Protein AF-A0A4Q2S0Q3-F1 (afdb_monomer_lite)

Sequence (236 aa):
MPSINERARVAADRSTTAQTLHELASDTSPQVRQAVATNPSTSVEVLDVLVRDETWAVRFAVAENPGPHALAIALAASDADVRGRAAQRDDLDAVGAQRVLRDPMHTVRERLAEVTQDASVVAALARDPHPAVRSTILLNPTLSEADTEMLASDPIAQVRATAAGCRRLRPETLSRMADDRSSVVRWSVLVDNPERLDLARKIAEDPDEMNASQAKAQLARPRDFTAFLGEIDLID

pLDDT: mean 96.96, std 2.94, range [71.12, 98.81]

Organism: NCBI:txid273676

InterPro domains:
  IPR011989 Armadillo-like helical [G3DSA:1.25.10.10] (2-149)
  IPR016024 Armadillo-type fold [SSF48371] (6-114)
  IPR016024 Armadillo-type fold [SSF48371] (99-207)
  IPR057893 Leucine rich repeat variant domain [PF25591] (7-58)

Radius of gyration: 24.62 Å; chains: 1; bounding box: 51×32×70 Å

Structure (mmCIF, N/CA/C/O backbone):
data_AF-A0A4Q2S0Q3-F1
#
_entry.id   AF-A0A4Q2S0Q3-F1
#
loop_
_atom_site.group_PDB
_atom_site.id
_atom_site.type_symbol
_atom_site.label_atom_id
_atom_site.label_alt_id
_atom_site.label_comp_id
_atom_site.label_asym_id
_atom_site.label_entity_id
_atom_site.label_seq_id
_atom_site.pdbx_PDB_ins_code
_atom_site.Cartn_x
_atom_site.Cartn_y
_atom_site.Cartn_z
_atom_site.occupancy
_atom_site.B_iso_or_equiv
_atom_site.auth_seq_id
_atom_site.auth_comp_id
_atom_site.auth_asym_id
_atom_site.auth_atom_id
_atom_site.pdbx_PDB_model_num
ATOM 1 N N . MET A 1 1 ? -16.680 16.568 38.786 1.00 71.12 1 MET A N 1
ATOM 2 C CA . MET A 1 1 ? -16.531 15.470 37.805 1.00 71.12 1 MET A CA 1
ATOM 3 C C . MET A 1 1 ? -15.062 15.393 37.425 1.00 71.12 1 MET A C 1
ATOM 5 O O . MET A 1 1 ? -14.468 16.463 37.321 1.00 71.12 1 MET A O 1
ATOM 9 N N . PRO A 1 2 ? -14.474 14.195 37.275 1.00 87.94 2 PRO A N 1
ATOM 10 C CA . PRO A 1 2 ? -13.090 14.061 36.819 1.00 87.94 2 PRO A CA 1
ATOM 11 C C . PRO A 1 2 ? -12.911 14.725 35.449 1.00 87.94 2 PRO A C 1
ATOM 13 O O . PRO A 1 2 ? -13.842 14.743 34.641 1.00 87.94 2 PRO A O 1
ATOM 16 N N . SER A 1 3 ? -11.737 15.292 35.199 1.00 96.62 3 SER A N 1
ATOM 17 C CA . SER A 1 3 ? -11.356 15.938 33.941 1.00 96.62 3 SER A CA 1
ATOM 18 C C . SER A 1 3 ? -11.293 14.943 32.777 1.00 96.62 3 SER A C 1
ATOM 20 O O . SER A 1 3 ? -11.212 13.731 32.978 1.00 96.62 3 SER A O 1
ATOM 22 N N . ILE A 1 4 ? -11.295 15.454 31.540 1.00 97.12 4 ILE A N 1
ATOM 23 C CA . ILE A 1 4 ? -11.129 14.625 30.332 1.00 97.12 4 ILE A CA 1
ATOM 24 C C . ILE A 1 4 ? -9.834 13.803 30.417 1.00 97.12 4 ILE A C 1
ATOM 26 O O . ILE A 1 4 ? -9.857 12.603 30.166 1.00 97.12 4 ILE A O 1
ATOM 30 N N . ASN A 1 5 ? -8.733 14.425 30.851 1.00 97.00 5 ASN A N 1
ATOM 31 C CA . ASN A 1 5 ? -7.435 13.762 30.984 1.00 97.00 5 ASN A CA 1
ATOM 32 C C . ASN A 1 5 ? -7.459 12.640 32.029 1.00 97.00 5 ASN A C 1
ATOM 34 O O . ASN A 1 5 ? -6.886 11.579 31.800 1.00 97.00 5 ASN A O 1
ATOM 38 N N . GLU A 1 6 ? -8.131 12.844 33.164 1.00 97.38 6 GLU A N 1
ATOM 39 C CA . GLU A 1 6 ? -8.253 11.806 34.193 1.00 97.38 6 GLU A CA 1
ATOM 40 C C . GLU A 1 6 ? -9.066 10.614 33.691 1.00 97.38 6 GLU A C 1
ATOM 42 O O . GLU A 1 6 ? -8.640 9.475 33.874 1.00 97.38 6 GLU A O 1
ATOM 47 N N . ARG A 1 7 ? -10.194 10.861 33.012 1.00 97.88 7 ARG A N 1
ATOM 48 C CA . ARG A 1 7 ? -11.028 9.792 32.442 1.00 97.88 7 ARG A CA 1
ATOM 49 C C . ARG A 1 7 ? -10.317 9.052 31.311 1.00 97.88 7 ARG A C 1
ATOM 51 O O . ARG A 1 7 ? -10.347 7.828 31.290 1.00 97.88 7 ARG A O 1
ATOM 58 N N . ALA A 1 8 ? -9.615 9.766 30.430 1.00 97.69 8 ALA A N 1
ATOM 59 C CA . ALA A 1 8 ? -8.813 9.159 29.369 1.00 97.69 8 ALA A CA 1
ATOM 60 C C . ALA A 1 8 ? -7.667 8.312 29.941 1.00 97.69 8 ALA A C 1
ATOM 62 O O . ALA A 1 8 ? -7.403 7.223 29.444 1.00 97.69 8 ALA A O 1
ATOM 63 N N . ARG A 1 9 ? -7.026 8.762 31.030 1.00 97.88 9 ARG A N 1
ATOM 64 C CA . ARG A 1 9 ? -5.998 7.978 31.726 1.00 97.88 9 ARG A CA 1
ATOM 65 C C . ARG A 1 9 ? -6.568 6.695 32.328 1.00 97.88 9 ARG A C 1
ATOM 67 O O . ARG A 1 9 ? -5.927 5.660 32.215 1.00 97.88 9 ARG A O 1
ATOM 74 N N . VAL A 1 10 ? -7.754 6.755 32.941 1.00 98.00 10 VAL A N 1
ATOM 75 C CA . VAL A 1 10 ? -8.453 5.552 33.425 1.00 98.00 10 VAL A CA 1
ATOM 76 C C . VAL A 1 10 ? -8.772 4.625 32.252 1.00 98.00 10 VAL A C 1
ATOM 78 O O . VAL A 1 10 ? -8.442 3.449 32.307 1.00 98.00 10 VAL A O 1
ATOM 81 N N . ALA A 1 11 ? -9.332 5.137 31.156 1.00 98.00 11 ALA A N 1
ATOM 82 C CA . ALA A 1 11 ? -9.620 4.329 29.971 1.00 98.00 11 ALA A CA 1
ATOM 83 C C . ALA A 1 11 ? -8.365 3.684 29.353 1.00 98.00 11 ALA A C 1
ATOM 85 O O . ALA A 1 11 ? -8.444 2.556 28.885 1.00 98.00 11 ALA A O 1
ATOM 86 N N . ALA A 1 12 ? -7.212 4.357 29.376 1.00 97.38 12 ALA A N 1
ATOM 87 C CA . ALA A 1 12 ? -5.957 3.844 28.821 1.00 97.38 12 ALA A CA 1
ATOM 88 C C . ALA A 1 12 ? -5.228 2.834 29.733 1.00 97.38 12 ALA A C 1
ATOM 90 O O . ALA A 1 12 ? -4.298 2.159 29.286 1.00 97.38 12 ALA A O 1
ATOM 91 N N . ASP A 1 13 ? -5.606 2.733 31.010 1.00 97.62 13 ASP A N 1
ATOM 92 C CA . ASP A 1 13 ? -5.000 1.786 31.945 1.00 97.62 13 ASP A CA 1
ATOM 93 C C . ASP A 1 13 ? -5.450 0.351 31.620 1.00 97.62 13 ASP A C 1
ATOM 95 O O . ASP A 1 13 ? -6.637 0.022 31.631 1.00 97.62 13 ASP A O 1
ATOM 99 N N . ARG A 1 14 ? -4.489 -0.536 31.335 1.00 95.75 14 ARG A N 1
ATOM 100 C CA . ARG A 1 14 ? -4.741 -1.943 30.967 1.00 95.75 14 ARG A CA 1
ATOM 101 C C . ARG A 1 14 ? -5.434 -2.745 32.074 1.00 95.75 14 ARG A C 1
ATOM 103 O O . ARG A 1 14 ? -6.025 -3.781 31.780 1.00 95.75 14 ARG A O 1
ATOM 110 N N . SER A 1 15 ? -5.346 -2.288 33.325 1.00 96.00 15 SER A N 1
ATOM 111 C CA . SER A 1 15 ? -6.014 -2.900 34.479 1.00 96.00 15 SER A CA 1
ATOM 112 C C . SER A 1 15 ? -7.468 -2.450 34.654 1.00 96.00 15 SER A C 1
ATOM 114 O O . SER A 1 15 ? -8.190 -3.016 35.479 1.00 96.00 15 SER A O 1
ATOM 116 N N . THR A 1 16 ? -7.920 -1.462 33.875 1.00 96.94 16 THR A N 1
ATOM 117 C CA . THR A 1 16 ? -9.295 -0.967 33.932 1.00 96.94 16 THR A CA 1
ATOM 118 C C . THR A 1 16 ? -10.277 -2.060 33.546 1.00 96.94 16 THR A C 1
ATOM 120 O O . THR A 1 16 ? -10.114 -2.774 32.557 1.00 96.94 16 THR A O 1
ATOM 123 N N . THR A 1 17 ? -11.318 -2.193 34.365 1.00 95.75 17 THR A N 1
ATOM 124 C CA . THR A 1 17 ? -12.306 -3.258 34.210 1.00 95.75 17 THR A CA 1
ATOM 125 C C . THR A 1 17 ? -13.148 -3.064 32.952 1.00 95.75 17 THR A C 1
ATOM 127 O O . THR A 1 17 ? -13.430 -1.934 32.546 1.00 95.75 17 THR A O 1
ATOM 130 N N . ALA A 1 18 ? -13.635 -4.169 32.385 1.00 91.75 18 ALA A N 1
ATOM 131 C CA . ALA A 1 18 ? -14.549 -4.134 31.245 1.00 91.75 18 ALA A CA 1
ATOM 132 C C . ALA A 1 18 ? -15.811 -3.295 31.526 1.00 91.75 18 ALA A C 1
ATOM 134 O O . ALA A 1 18 ? -16.276 -2.583 30.642 1.00 91.75 18 ALA A O 1
ATOM 135 N N . GLN A 1 19 ? -16.330 -3.316 32.763 1.00 95.19 19 GLN A N 1
ATOM 136 C CA . GLN A 1 19 ? -17.476 -2.491 33.154 1.00 95.19 19 GLN A CA 1
ATOM 137 C C . GLN A 1 19 ? -17.145 -0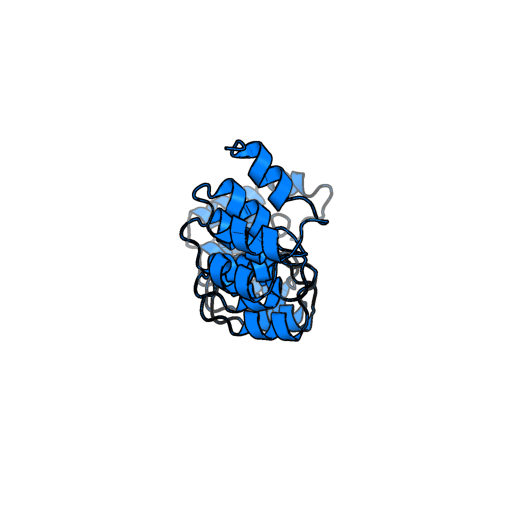.994 33.076 1.00 95.19 19 GLN A C 1
ATOM 139 O O . GLN A 1 19 ? -17.897 -0.227 32.483 1.00 95.19 19 GLN A O 1
ATOM 144 N N . THR A 1 20 ? -16.002 -0.575 33.624 1.00 97.38 20 THR A N 1
ATOM 145 C CA . THR A 1 20 ? -15.573 0.828 33.551 1.00 97.38 20 THR A CA 1
ATOM 146 C C . THR A 1 20 ? -15.324 1.260 32.104 1.00 97.38 20 THR A C 1
ATOM 148 O O . THR A 1 20 ? -15.713 2.359 31.719 1.00 97.38 20 THR A O 1
ATOM 151 N N . LEU A 1 21 ? -14.721 0.400 31.276 1.00 98.00 21 LEU A N 1
ATOM 152 C CA . LEU A 1 21 ? -14.530 0.673 29.847 1.00 98.00 21 LEU A CA 1
ATOM 153 C C . LEU A 1 21 ? -15.868 0.811 29.110 1.00 98.00 21 LEU A C 1
ATOM 155 O O . LEU A 1 21 ? -16.007 1.705 28.281 1.00 98.00 21 LEU A O 1
ATOM 159 N N . HIS A 1 22 ? -16.864 -0.011 29.446 1.00 97.62 22 HIS A N 1
ATOM 160 C CA . HIS A 1 22 ? -18.215 0.088 28.893 1.00 97.62 22 HIS A CA 1
ATOM 161 C C . HIS A 1 22 ? -18.889 1.424 29.238 1.00 97.62 22 HIS A C 1
ATOM 163 O O . HIS A 1 22 ? -19.452 2.074 28.360 1.00 97.62 22 HIS A O 1
ATOM 169 N N . GLU A 1 23 ? -18.781 1.878 30.488 1.00 97.00 23 GLU A N 1
ATOM 170 C CA . GLU A 1 23 ? -19.302 3.185 30.912 1.00 97.00 23 GLU A CA 1
ATOM 171 C C . GLU A 1 23 ? -18.600 4.343 30.176 1.00 97.00 23 GLU A C 1
ATOM 173 O O . GLU A 1 23 ? -19.251 5.276 29.703 1.00 97.00 23 GLU A O 1
ATOM 178 N N . LEU A 1 24 ? -17.273 4.264 30.019 1.00 98.06 24 LEU A N 1
ATOM 179 C CA . LEU A 1 24 ? -16.466 5.283 29.336 1.00 98.06 24 LEU A CA 1
ATOM 180 C C . LEU A 1 24 ? -16.598 5.250 27.804 1.00 98.06 24 LEU A C 1
ATOM 182 O O . LEU A 1 24 ? -16.259 6.231 27.142 1.00 98.06 24 LEU A O 1
ATOM 186 N N . ALA A 1 25 ? -17.116 4.167 27.222 1.00 98.06 25 ALA A N 1
ATOM 187 C CA . ALA A 1 25 ? -17.331 4.056 25.779 1.00 98.06 25 ALA A CA 1
ATOM 188 C C . ALA A 1 25 ? -18.354 5.071 25.247 1.00 98.06 25 ALA A C 1
ATOM 190 O O . ALA A 1 25 ? -18.321 5.410 24.070 1.00 98.06 25 ALA A O 1
ATOM 191 N N . SER A 1 26 ? -19.241 5.577 26.109 1.00 97.62 26 SER A N 1
ATOM 192 C CA . SER A 1 26 ? -20.227 6.613 25.768 1.00 97.62 26 SER A CA 1
ATOM 193 C C . SER A 1 26 ? -19.807 8.017 26.227 1.00 97.62 26 SER A C 1
ATOM 195 O O . SER A 1 26 ? -20.640 8.923 26.272 1.00 97.62 26 SER A O 1
ATOM 197 N N . ASP A 1 27 ? -18.537 8.222 26.604 1.00 98.38 27 ASP A N 1
ATOM 198 C CA . ASP A 1 27 ? -18.050 9.532 27.049 1.00 98.38 27 ASP A CA 1
ATOM 199 C C . ASP A 1 27 ? -18.205 10.581 25.941 1.00 98.38 27 ASP A C 1
ATOM 201 O O . ASP A 1 27 ? -17.958 10.321 24.761 1.00 98.38 27 ASP A O 1
ATOM 205 N N . THR A 1 28 ? -18.585 11.800 26.319 1.00 97.56 28 THR A N 1
ATOM 206 C CA . THR A 1 28 ? -18.771 12.899 25.364 1.00 97.56 28 THR A CA 1
ATOM 207 C C . THR A 1 28 ? -17.464 13.322 24.699 1.00 97.56 28 THR A C 1
ATOM 209 O O . THR A 1 28 ? -17.490 13.858 23.593 1.00 97.56 28 THR A O 1
ATOM 212 N N . SER A 1 29 ? -16.318 13.072 25.339 1.00 98.31 29 SER A N 1
ATOM 213 C CA . SER A 1 29 ? -15.011 13.357 24.762 1.00 98.31 29 SER A CA 1
ATOM 214 C C . SER A 1 29 ? -14.533 12.205 23.870 1.00 98.31 29 SER A C 1
ATOM 216 O O . SER A 1 29 ? -14.292 11.103 24.376 1.00 98.31 29 SER A O 1
ATOM 218 N N . PRO A 1 30 ? -14.264 12.448 22.572 1.00 98.50 30 PRO A N 1
ATOM 219 C CA . PRO A 1 30 ? -13.696 11.428 21.694 1.00 98.50 30 PRO A CA 1
ATOM 220 C C . PRO A 1 30 ? -12.311 10.961 22.155 1.00 98.50 30 PRO A C 1
ATOM 222 O O . PRO A 1 30 ? -11.929 9.836 21.871 1.00 98.50 30 PRO A O 1
ATOM 225 N N . GLN A 1 31 ? -11.572 11.776 22.917 1.00 98.44 31 GLN A N 1
ATOM 226 C CA . GLN A 1 31 ? -10.274 11.382 23.480 1.00 98.44 31 GLN A CA 1
ATOM 227 C C . GLN A 1 31 ? -10.419 10.243 24.497 1.00 98.44 31 GLN A C 1
ATOM 229 O O . GLN A 1 31 ? -9.585 9.342 24.547 1.00 98.44 31 GLN A O 1
ATOM 234 N N . VAL A 1 32 ? -11.491 10.263 25.296 1.00 98.69 32 VAL A N 1
ATOM 235 C CA . VAL A 1 32 ? -11.784 9.193 26.258 1.00 98.69 32 VAL A CA 1
ATOM 236 C C . VAL A 1 32 ? -12.238 7.944 25.511 1.00 98.69 32 VAL A C 1
ATOM 238 O O . VAL A 1 32 ? -11.694 6.870 25.753 1.00 98.69 32 VAL A O 1
ATOM 241 N N . ARG A 1 33 ? -13.155 8.081 24.544 1.00 98.75 33 ARG A N 1
ATOM 242 C CA . ARG A 1 33 ? -13.616 6.948 23.722 1.00 98.75 33 ARG A CA 1
ATOM 243 C C . ARG A 1 33 ? -12.488 6.315 22.911 1.00 98.75 33 ARG A C 1
ATOM 245 O O . ARG A 1 33 ? -12.431 5.098 22.802 1.00 98.75 33 ARG A O 1
ATOM 252 N N . GLN A 1 34 ? -11.551 7.114 22.401 1.00 98.69 34 GLN A N 1
ATOM 253 C CA . GLN A 1 34 ? -10.355 6.624 21.716 1.00 98.69 34 GLN A CA 1
ATOM 254 C C . GLN A 1 34 ? -9.468 5.807 22.666 1.00 98.69 34 GLN A C 1
ATOM 256 O O . GLN A 1 34 ? -8.986 4.748 22.279 1.00 98.69 34 GLN A O 1
ATOM 261 N N . ALA A 1 35 ? -9.278 6.263 23.909 1.00 98.56 35 ALA A N 1
ATOM 262 C CA . ALA A 1 35 ? -8.527 5.515 24.919 1.00 98.56 35 ALA A CA 1
ATOM 263 C C . ALA A 1 35 ? -9.218 4.197 25.305 1.00 98.56 35 ALA A C 1
ATOM 265 O O . ALA A 1 35 ? -8.542 3.195 25.517 1.00 98.56 35 ALA A O 1
ATOM 266 N N . VAL A 1 36 ? -10.556 4.171 25.342 1.00 98.69 36 VAL A N 1
ATOM 267 C CA . VAL A 1 36 ? -11.315 2.917 25.466 1.00 98.69 36 VAL A CA 1
ATOM 268 C C . VAL A 1 36 ? -11.053 2.035 24.245 1.00 98.69 36 VAL A C 1
ATOM 270 O O . VAL A 1 36 ? -10.671 0.880 24.388 1.00 98.69 36 VAL A O 1
ATOM 273 N N . ALA A 1 37 ? -11.189 2.573 23.035 1.00 98.56 37 ALA A N 1
ATOM 274 C CA . ALA A 1 37 ? -11.001 1.824 21.799 1.00 98.56 37 ALA A CA 1
ATOM 275 C C . ALA A 1 37 ? -9.602 1.210 21.655 1.00 98.56 37 ALA A C 1
ATOM 277 O O . ALA A 1 37 ? -9.525 0.129 21.094 1.00 98.56 37 ALA A O 1
ATOM 278 N N . THR A 1 38 ? -8.523 1.823 22.162 1.00 98.00 38 THR A N 1
ATOM 279 C CA . THR A 1 38 ? -7.160 1.246 22.110 1.00 98.00 38 THR A CA 1
ATOM 280 C C . THR A 1 38 ? -6.843 0.266 23.242 1.00 98.00 38 THR A C 1
ATOM 282 O O . THR A 1 38 ? -5.847 -0.459 23.158 1.00 98.00 38 THR A O 1
ATOM 285 N N . ASN A 1 39 ? -7.646 0.224 24.308 1.00 98.12 39 ASN A N 1
ATOM 286 C CA . ASN A 1 39 ? -7.363 -0.632 25.455 1.00 98.12 39 ASN A CA 1
ATOM 287 C C . ASN A 1 39 ? -7.584 -2.122 25.105 1.00 98.12 39 ASN A C 1
ATOM 289 O O . ASN A 1 39 ? -8.690 -2.499 24.717 1.00 98.12 39 ASN A O 1
ATOM 293 N N . PRO A 1 40 ? -6.581 -3.008 25.269 1.00 96.31 40 PRO A N 1
ATOM 294 C CA . PRO A 1 40 ? -6.722 -4.437 24.956 1.00 96.31 40 PRO A CA 1
ATOM 295 C C . PRO A 1 40 ? -7.784 -5.170 25.785 1.00 96.31 40 PRO A C 1
ATOM 297 O O . PRO A 1 40 ? -8.223 -6.244 25.384 1.00 96.31 40 PRO A O 1
ATOM 300 N N . SER A 1 41 ? -8.171 -4.618 26.939 1.00 95.88 41 SER A N 1
ATOM 301 C CA . SER A 1 41 ? -9.203 -5.169 27.825 1.00 95.88 41 SER A CA 1
ATOM 302 C C . SER A 1 41 ? -10.623 -4.758 27.412 1.00 95.88 41 SER A C 1
ATOM 304 O O . SER A 1 41 ? -11.593 -5.168 28.054 1.00 95.88 41 SER A O 1
ATOM 306 N N . THR A 1 42 ? -10.770 -3.944 26.361 1.00 97.94 42 THR A N 1
ATOM 307 C CA . THR A 1 42 ? -12.073 -3.518 25.838 1.00 97.94 42 THR A CA 1
ATOM 308 C C . THR A 1 42 ? -12.821 -4.693 25.227 1.00 97.94 42 THR A C 1
ATOM 310 O O . THR A 1 42 ? -12.290 -5.427 24.394 1.00 97.94 42 THR A O 1
ATOM 313 N N . SER A 1 43 ? -14.069 -4.878 25.661 1.00 97.00 43 SER A N 1
ATOM 314 C CA . SER A 1 43 ? -14.878 -6.025 25.260 1.00 97.00 43 SER A CA 1
ATOM 315 C C . SER A 1 43 ? -15.324 -5.943 23.800 1.00 97.00 43 SER A C 1
ATOM 317 O O . SER A 1 43 ? -15.359 -4.867 23.197 1.00 97.00 43 SER A O 1
ATOM 319 N N . VAL A 1 44 ? -15.716 -7.091 23.245 1.00 97.62 44 VAL A N 1
ATOM 320 C CA . VAL A 1 44 ? -16.236 -7.208 21.873 1.00 97.62 44 VAL A CA 1
ATOM 321 C C . VAL A 1 44 ? -17.418 -6.269 21.655 1.00 97.62 44 VAL A C 1
ATOM 323 O O . VAL A 1 44 ? -17.438 -5.531 20.677 1.00 97.62 44 VAL A O 1
ATOM 326 N N . GLU A 1 45 ? -18.359 -6.235 22.599 1.00 97.44 45 GLU A N 1
ATOM 327 C CA . GLU A 1 45 ? -19.577 -5.428 22.510 1.00 97.44 45 GLU A CA 1
ATOM 328 C C . GLU A 1 45 ? -19.258 -3.932 22.445 1.00 97.44 45 GLU A C 1
ATOM 330 O O . GLU A 1 45 ? -19.902 -3.184 21.713 1.00 97.44 45 GLU A O 1
ATOM 335 N N . VAL A 1 46 ? -18.244 -3.490 23.196 1.00 98.38 46 VAL A N 1
ATOM 336 C CA . VAL A 1 46 ? -17.800 -2.094 23.175 1.00 98.38 46 VAL A CA 1
ATOM 337 C C . VAL A 1 46 ? -17.080 -1.779 21.865 1.00 98.38 46 VAL A C 1
ATOM 339 O O . VAL A 1 46 ? -17.379 -0.762 21.240 1.00 98.38 46 VAL A O 1
ATOM 342 N N . LEU A 1 47 ? -16.173 -2.647 21.407 1.00 98.56 47 LEU A N 1
ATOM 343 C CA . LEU A 1 47 ? -15.475 -2.461 20.131 1.00 98.56 47 LEU A CA 1
ATOM 344 C C . LEU A 1 47 ? -16.447 -2.438 18.941 1.00 98.56 47 LEU A C 1
ATOM 346 O O . LEU A 1 47 ? -16.274 -1.622 18.037 1.00 98.56 47 LEU A O 1
ATOM 350 N N . ASP A 1 48 ? -17.500 -3.259 18.964 1.00 98.00 48 ASP A N 1
ATOM 351 C CA . ASP A 1 48 ? -18.561 -3.256 17.952 1.00 98.00 48 ASP A CA 1
ATOM 352 C C . ASP A 1 48 ? -19.301 -1.912 17.887 1.00 98.00 48 ASP A C 1
ATOM 354 O O . ASP A 1 48 ? -19.695 -1.464 16.808 1.00 98.00 48 ASP A O 1
ATOM 358 N N . VAL A 1 49 ? -19.484 -1.225 19.013 1.00 97.94 49 VAL A N 1
ATOM 359 C CA . VAL A 1 49 ? -20.050 0.130 19.003 1.00 97.94 49 VAL A CA 1
ATOM 360 C C . VAL A 1 49 ? -19.021 1.130 18.473 1.00 97.94 49 VAL A C 1
ATOM 362 O O . VAL A 1 49 ? -19.316 1.890 17.549 1.00 97.94 49 VAL A O 1
ATOM 365 N N . LEU A 1 50 ? -17.795 1.100 19.003 1.00 98.56 50 LEU A N 1
ATOM 366 C CA . LEU A 1 50 ? -16.758 2.095 18.708 1.00 98.56 50 LEU A CA 1
ATOM 367 C C . LEU A 1 50 ? -16.217 2.019 17.272 1.00 98.56 50 LEU A C 1
ATOM 369 O O . LEU A 1 50 ? -15.771 3.029 16.731 1.00 98.56 50 LEU A O 1
ATOM 373 N N . VAL A 1 51 ? -16.316 0.872 16.592 1.00 98.62 51 VAL A N 1
ATOM 374 C CA . VAL A 1 51 ? -15.934 0.764 15.170 1.00 98.62 51 VAL A CA 1
ATOM 375 C C . VAL A 1 51 ? -16.855 1.584 14.254 1.00 98.62 51 VAL A C 1
ATOM 377 O O . VAL A 1 51 ? -16.521 1.846 13.099 1.00 98.62 51 VAL A O 1
ATOM 380 N N . ARG A 1 52 ? -18.016 2.012 14.767 1.00 98.19 52 ARG A N 1
ATOM 381 C CA . ARG A 1 52 ? -19.000 2.871 14.091 1.00 98.19 52 ARG A CA 1
ATOM 382 C C . ARG A 1 52 ? -19.050 4.282 14.689 1.00 98.19 52 ARG A C 1
ATOM 384 O O . ARG A 1 52 ? -19.971 5.030 14.373 1.00 98.19 52 ARG A O 1
ATOM 391 N N . ASP A 1 53 ? -18.087 4.641 15.543 1.00 98.69 53 ASP A N 1
ATOM 392 C CA . ASP A 1 53 ? -18.033 5.954 16.190 1.00 98.69 53 ASP A CA 1
ATOM 393 C C . ASP A 1 53 ? -17.994 7.086 15.155 1.00 98.69 53 ASP A C 1
ATOM 395 O O . ASP A 1 53 ? -17.362 6.972 14.102 1.00 98.69 53 ASP A O 1
ATOM 399 N N . GLU A 1 54 ? -18.641 8.207 15.458 1.00 97.88 54 GLU A N 1
ATOM 400 C CA . GLU A 1 54 ? -18.645 9.401 14.605 1.00 97.88 54 GLU A CA 1
ATOM 401 C C . GLU A 1 54 ? -17.228 9.948 14.350 1.00 97.88 54 GLU A C 1
ATOM 403 O O . GLU A 1 54 ? -16.928 10.457 13.267 1.00 97.88 54 GLU A O 1
ATOM 408 N N . THR A 1 55 ? -16.324 9.790 15.319 1.00 98.44 55 THR A N 1
ATOM 409 C CA . THR A 1 55 ? -14.961 10.309 15.253 1.00 98.44 55 THR A CA 1
ATOM 410 C C . THR A 1 55 ? -14.025 9.281 14.631 1.00 98.44 55 THR A C 1
ATOM 412 O O . THR A 1 55 ? -13.794 8.207 15.183 1.00 98.44 55 THR A O 1
ATOM 415 N N . TRP A 1 56 ? -13.403 9.641 13.504 1.00 97.94 56 TRP A N 1
ATOM 416 C CA . TRP A 1 56 ? -12.492 8.752 12.769 1.00 97.94 56 TRP A CA 1
ATOM 417 C C . TRP A 1 56 ? -11.338 8.219 13.634 1.00 97.94 56 TRP A C 1
ATOM 419 O O . TRP A 1 56 ? -10.987 7.049 13.520 1.00 97.94 56 TRP A O 1
ATOM 429 N N . ALA A 1 57 ? -10.800 9.037 14.548 1.00 98.31 57 ALA A N 1
ATOM 430 C CA . ALA A 1 57 ? -9.708 8.640 15.438 1.00 98.31 57 ALA A CA 1
ATOM 431 C C . ALA A 1 57 ? -10.114 7.513 16.405 1.00 98.31 57 ALA A C 1
ATOM 433 O O . ALA A 1 57 ? -9.297 6.655 16.729 1.00 98.31 57 ALA A O 1
ATOM 434 N N . VAL A 1 58 ? -11.383 7.472 16.827 1.00 98.75 58 VAL A N 1
ATOM 435 C CA . VAL A 1 58 ? -11.922 6.390 17.666 1.00 98.75 58 VAL A CA 1
ATOM 436 C C . VAL A 1 58 ? -12.067 5.110 16.843 1.00 98.75 58 VAL A C 1
ATOM 438 O O . VAL A 1 58 ? -11.649 4.043 17.286 1.00 98.75 58 VAL A O 1
ATOM 441 N N . ARG A 1 59 ? -12.578 5.210 15.608 1.00 98.69 59 ARG A N 1
ATOM 442 C CA . ARG A 1 59 ? -12.691 4.047 14.716 1.00 98.69 59 ARG A CA 1
ATOM 443 C C . ARG A 1 59 ? -11.325 3.453 14.359 1.00 98.69 59 ARG A C 1
ATOM 445 O O . ARG A 1 59 ? -11.163 2.236 14.350 1.00 98.69 59 ARG A O 1
ATOM 452 N N . PHE A 1 60 ? -10.328 4.303 14.112 1.00 98.50 60 PHE A N 1
ATOM 453 C CA . PHE A 1 60 ? -8.946 3.877 13.873 1.00 98.50 60 PHE A CA 1
ATOM 454 C C . PHE A 1 60 ? -8.337 3.213 15.107 1.00 98.50 60 PHE A C 1
ATOM 456 O O . PHE A 1 60 ? -7.678 2.187 14.974 1.00 98.50 60 PHE A O 1
ATOM 463 N N . ALA A 1 61 ? -8.615 3.731 16.304 1.00 98.56 61 ALA A N 1
ATOM 464 C CA . ALA A 1 61 ? -8.178 3.099 17.543 1.00 98.56 61 ALA A CA 1
ATOM 465 C C . ALA A 1 61 ? -8.716 1.667 17.707 1.00 98.56 61 ALA A C 1
ATOM 467 O O . ALA A 1 61 ? -7.989 0.817 18.214 1.00 98.56 61 ALA A O 1
ATOM 468 N N . VAL A 1 62 ? -9.929 1.363 17.220 1.00 98.62 62 VAL A N 1
ATOM 469 C CA . VAL A 1 62 ? -10.424 -0.027 17.164 1.00 98.62 62 VAL A CA 1
ATOM 470 C C . VAL A 1 62 ? -9.564 -0.878 16.228 1.00 98.62 62 VAL A C 1
ATOM 472 O O . VAL A 1 62 ? -9.184 -1.986 16.593 1.00 98.62 62 VAL A O 1
ATOM 475 N N . ALA A 1 63 ? -9.204 -0.360 15.049 1.00 98.25 63 ALA A N 1
ATOM 476 C CA . ALA A 1 63 ? -8.312 -1.059 14.122 1.00 98.25 63 ALA A CA 1
ATOM 477 C C . ALA A 1 63 ? -6.903 -1.269 14.692 1.00 98.25 63 ALA A C 1
ATOM 479 O O . ALA A 1 63 ? -6.240 -2.227 14.323 1.00 98.25 63 ALA A O 1
ATOM 480 N N . GLU A 1 64 ? -6.439 -0.410 15.595 1.00 97.38 64 GLU A N 1
ATOM 481 C CA . GLU A 1 64 ? -5.109 -0.485 16.215 1.00 97.38 64 GLU A CA 1
ATOM 482 C C . GLU A 1 64 ? -5.094 -1.262 17.539 1.00 97.38 64 GLU A C 1
ATOM 484 O O . GLU A 1 64 ? -4.029 -1.526 18.096 1.00 97.38 64 GLU A O 1
ATOM 489 N N . ASN A 1 65 ? -6.258 -1.652 18.060 1.00 98.12 65 ASN A N 1
ATOM 490 C CA . ASN A 1 65 ? -6.359 -2.318 19.351 1.00 98.12 65 ASN A CA 1
ATOM 491 C C . ASN A 1 65 ? -5.708 -3.718 19.307 1.00 98.12 65 ASN A C 1
ATOM 493 O O . ASN A 1 65 ? -6.095 -4.543 18.478 1.00 98.12 65 ASN A O 1
ATOM 497 N N . PRO A 1 66 ? -4.741 -4.040 20.185 1.00 96.06 66 PRO A N 1
ATOM 498 C CA . PRO A 1 66 ? -4.026 -5.321 20.158 1.00 96.06 66 PRO A CA 1
ATOM 499 C C . PRO A 1 66 ? -4.815 -6.489 20.788 1.00 96.06 66 PRO A C 1
ATOM 501 O O . PRO A 1 66 ? -4.263 -7.557 21.034 1.00 96.06 66 PRO A O 1
ATOM 504 N N . GLY A 1 67 ? -6.090 -6.285 21.114 1.00 94.50 67 GLY A N 1
ATOM 505 C CA . GLY A 1 67 ? -6.986 -7.282 21.677 1.00 94.50 67 GLY A CA 1
ATOM 506 C C . GLY A 1 67 ? -7.435 -8.323 20.642 1.00 94.50 67 GLY A C 1
ATOM 507 O O . GLY A 1 67 ? -7.534 -8.028 19.450 1.00 94.50 67 GLY A O 1
ATOM 508 N N . PRO A 1 68 ? -7.782 -9.542 21.089 1.00 89.38 68 PRO A N 1
ATOM 509 C CA . PRO A 1 68 ? -7.960 -10.712 20.220 1.00 89.38 68 PRO A CA 1
ATOM 510 C C . PRO A 1 68 ? -9.122 -10.605 19.220 1.00 89.38 68 PRO A C 1
ATOM 512 O O . PRO A 1 68 ? -9.150 -11.323 18.225 1.00 89.38 68 PRO A O 1
ATOM 515 N N . HIS A 1 69 ? -10.093 -9.726 19.469 1.00 93.81 69 HIS A N 1
ATOM 516 C CA . HIS A 1 69 ? -11.275 -9.567 18.616 1.00 93.81 69 HIS A CA 1
ATOM 517 C C . HIS A 1 69 ? -11.250 -8.290 17.771 1.00 93.81 69 HIS A C 1
ATOM 519 O O . HIS A 1 69 ? -12.025 -8.168 16.823 1.00 93.81 69 HIS A O 1
ATOM 525 N N . ALA A 1 70 ? -10.352 -7.355 18.081 1.00 97.44 70 ALA A N 1
ATOM 526 C CA . ALA A 1 70 ? -10.315 -6.041 17.456 1.00 97.44 70 ALA A CA 1
ATOM 527 C C . ALA A 1 70 ? -10.044 -6.112 15.951 1.00 97.44 70 ALA A C 1
ATOM 529 O O . ALA A 1 70 ? -10.764 -5.493 15.170 1.00 97.44 70 ALA A O 1
ATOM 530 N N . LEU A 1 71 ? -9.064 -6.924 15.537 1.00 97.88 71 LEU A N 1
ATOM 531 C CA . LEU A 1 71 ? -8.731 -7.125 14.127 1.00 97.88 71 LEU A CA 1
ATOM 532 C C . LEU A 1 71 ? -9.949 -7.615 13.326 1.00 97.88 71 LEU A C 1
ATOM 534 O O . LEU A 1 71 ? -10.280 -7.050 12.285 1.00 97.88 71 LEU A O 1
ATOM 538 N N . ALA A 1 72 ? -10.653 -8.635 13.825 1.00 97.56 72 ALA A N 1
ATOM 539 C CA . ALA A 1 72 ? -11.813 -9.204 13.141 1.00 97.56 72 ALA A CA 1
ATOM 540 C C . ALA A 1 72 ? -12.975 -8.202 13.026 1.00 97.56 72 ALA A C 1
ATOM 542 O O . ALA A 1 72 ? -13.602 -8.113 11.968 1.00 97.56 72 ALA A O 1
ATOM 543 N N . ILE A 1 73 ? -13.232 -7.426 14.086 1.00 98.31 73 ILE A N 1
ATOM 544 C CA . ILE A 1 73 ? -14.244 -6.358 14.097 1.00 98.31 73 ILE A CA 1
ATOM 545 C C . ILE A 1 73 ? -13.869 -5.266 13.092 1.00 98.31 73 ILE A C 1
ATOM 547 O O . ILE A 1 73 ? -14.690 -4.875 12.260 1.00 98.31 73 ILE A O 1
ATOM 551 N N . ALA A 1 74 ? -12.616 -4.811 13.110 1.00 98.50 74 ALA A N 1
ATOM 552 C CA . ALA A 1 74 ? -12.134 -3.767 12.218 1.00 98.50 74 ALA A CA 1
ATOM 553 C C . ALA A 1 74 ? -12.195 -4.196 10.742 1.00 98.50 74 ALA A C 1
ATOM 555 O O . ALA A 1 74 ? -12.690 -3.435 9.917 1.00 98.50 74 ALA A O 1
ATOM 556 N N . LEU A 1 75 ? -11.820 -5.438 10.407 1.00 98.31 75 LEU A N 1
ATOM 557 C CA . LEU A 1 75 ? -11.967 -6.013 9.057 1.00 98.31 75 LEU A CA 1
ATOM 558 C C . LEU A 1 75 ? -13.431 -6.222 8.619 1.00 98.31 75 LEU A C 1
ATOM 560 O O . LEU A 1 75 ? -13.703 -6.498 7.445 1.00 98.31 75 LEU A O 1
ATOM 564 N N . ALA A 1 76 ? -14.387 -6.141 9.545 1.00 97.94 76 ALA A N 1
ATOM 565 C CA . ALA A 1 76 ? -15.820 -6.205 9.272 1.00 97.94 76 ALA A CA 1
ATOM 566 C C . ALA A 1 76 ? -16.502 -4.829 9.240 1.00 97.94 76 ALA A C 1
ATOM 568 O O . ALA A 1 76 ? -17.694 -4.754 8.932 1.00 97.94 76 ALA A O 1
ATOM 569 N N . ALA A 1 77 ? -15.768 -3.750 9.522 1.00 98.12 77 ALA A N 1
ATOM 570 C CA . ALA A 1 77 ? -16.299 -2.396 9.531 1.00 98.12 77 ALA A CA 1
ATOM 571 C C . ALA A 1 77 ? -16.825 -1.977 8.150 1.00 98.12 77 ALA A C 1
ATOM 573 O O . ALA A 1 77 ? -16.283 -2.362 7.115 1.00 98.12 77 ALA A O 1
ATOM 574 N N . SER A 1 78 ? -17.848 -1.122 8.115 1.00 97.06 78 SER A N 1
ATOM 575 C CA . SER A 1 78 ? -18.308 -0.495 6.867 1.00 97.06 78 SER A CA 1
ATOM 576 C C . SER A 1 78 ? -17.315 0.544 6.335 1.00 97.06 78 SER A C 1
ATOM 578 O O . SER A 1 78 ? -17.228 0.747 5.125 1.00 97.06 78 SER A O 1
ATOM 580 N N . ASP A 1 79 ? -16.547 1.168 7.229 1.00 97.94 79 ASP A N 1
ATOM 581 C CA . ASP A 1 79 ? -15.523 2.159 6.901 1.00 97.94 79 ASP A CA 1
ATOM 582 C C . ASP A 1 79 ? -14.294 1.485 6.263 1.00 97.94 79 ASP A C 1
ATOM 584 O O . ASP A 1 79 ? -13.649 0.626 6.868 1.00 97.94 79 ASP A O 1
ATOM 588 N N . ALA A 1 80 ? -13.991 1.861 5.019 1.00 98.19 80 ALA A N 1
ATOM 589 C CA . ALA A 1 80 ? -12.864 1.313 4.274 1.00 98.19 80 ALA A CA 1
ATOM 590 C C . ALA A 1 80 ? -11.513 1.726 4.868 1.00 98.19 80 ALA A C 1
ATOM 592 O O . ALA A 1 80 ? -10.574 0.938 4.818 1.00 98.19 80 ALA A O 1
ATOM 593 N N . ASP A 1 81 ? -11.412 2.905 5.480 1.00 98.06 81 ASP A N 1
ATOM 594 C CA . ASP A 1 81 ? -10.160 3.366 6.076 1.00 98.06 81 ASP A CA 1
ATOM 595 C C . ASP A 1 81 ? -9.822 2.553 7.333 1.00 98.06 81 ASP A C 1
ATOM 597 O O . ASP A 1 81 ? -8.670 2.181 7.552 1.00 98.06 81 ASP A O 1
ATOM 601 N N . VAL A 1 82 ? -10.843 2.168 8.106 1.00 98.56 82 VAL A N 1
ATOM 602 C CA . VAL A 1 82 ? -10.709 1.258 9.258 1.00 98.56 82 VAL A CA 1
ATOM 603 C C . VAL A 1 82 ? -10.260 -0.131 8.804 1.00 98.56 82 VAL A C 1
ATOM 605 O O . VAL A 1 82 ? -9.316 -0.685 9.370 1.00 98.56 82 VAL A O 1
ATOM 608 N N . ARG A 1 83 ? -10.887 -0.683 7.753 1.00 98.75 83 ARG A N 1
ATOM 609 C CA . ARG A 1 83 ? -10.472 -1.976 7.180 1.00 98.75 83 ARG A CA 1
ATOM 610 C C . ARG A 1 83 ? -9.047 -1.916 6.629 1.00 98.75 83 ARG A C 1
ATOM 612 O O . ARG A 1 83 ? -8.273 -2.838 6.860 1.00 98.75 83 ARG A O 1
ATOM 619 N N . GLY A 1 84 ? -8.687 -0.827 5.951 1.00 98.44 84 GLY A N 1
ATOM 620 C CA . GLY A 1 84 ? -7.338 -0.588 5.438 1.00 98.44 84 GLY A CA 1
ATOM 621 C C . GLY A 1 84 ? -6.300 -0.507 6.553 1.00 98.44 84 GLY A C 1
ATOM 622 O O . GLY A 1 84 ? -5.235 -1.104 6.438 1.00 98.44 84 GLY A O 1
ATOM 623 N N . ARG A 1 85 ? -6.625 0.157 7.668 1.00 98.25 85 ARG A N 1
ATOM 624 C CA . ARG A 1 85 ? -5.751 0.207 8.846 1.00 98.25 85 ARG A CA 1
ATOM 625 C C . ARG A 1 85 ? -5.564 -1.172 9.477 1.00 98.25 85 ARG A C 1
ATOM 627 O O . ARG A 1 85 ? -4.445 -1.539 9.814 1.00 98.25 85 ARG A O 1
ATOM 634 N N . ALA A 1 86 ? -6.637 -1.953 9.580 1.00 98.31 86 ALA A N 1
ATOM 635 C CA . ALA A 1 86 ? -6.583 -3.328 10.071 1.00 98.31 86 ALA A CA 1
ATOM 636 C C . ALA A 1 86 ? -5.756 -4.250 9.155 1.00 98.31 86 ALA A C 1
ATOM 638 O O . ALA A 1 86 ? -5.032 -5.111 9.646 1.00 98.31 86 ALA A O 1
ATOM 639 N N . ALA A 1 87 ? -5.810 -4.038 7.837 1.00 98.31 87 ALA A N 1
ATOM 640 C CA . ALA A 1 87 ? -5.033 -4.791 6.852 1.00 98.31 87 ALA A CA 1
ATOM 641 C C . ALA A 1 87 ? -3.509 -4.582 6.956 1.00 98.31 87 ALA A C 1
ATOM 643 O O . ALA A 1 87 ? -2.757 -5.376 6.399 1.00 98.31 87 ALA A O 1
ATOM 644 N N . GLN A 1 88 ? -3.054 -3.536 7.655 1.00 97.38 88 GLN A N 1
ATOM 645 C CA . GLN A 1 88 ? -1.630 -3.250 7.866 1.00 97.38 88 GLN A CA 1
ATOM 646 C C . GLN A 1 88 ? -1.048 -3.884 9.135 1.00 97.38 88 GLN A C 1
ATOM 648 O O . GLN A 1 88 ? 0.131 -3.685 9.428 1.00 97.38 88 GLN A O 1
ATOM 653 N N . ARG A 1 89 ? -1.859 -4.587 9.928 1.00 96.62 89 ARG A N 1
ATOM 654 C CA . ARG A 1 89 ? -1.395 -5.161 11.192 1.00 96.62 89 ARG A CA 1
ATOM 655 C C . ARG A 1 89 ? -0.473 -6.351 10.964 1.00 96.62 89 ARG A C 1
ATOM 657 O O . ARG A 1 89 ? -0.668 -7.140 10.044 1.00 96.62 89 ARG A O 1
ATOM 664 N N . ASP A 1 90 ? 0.508 -6.485 11.844 1.00 94.62 90 ASP A N 1
ATOM 665 C CA . ASP A 1 90 ? 1.489 -7.571 11.850 1.00 94.62 90 ASP A CA 1
ATOM 666 C C . ASP A 1 90 ? 0.904 -8.911 12.326 1.00 94.62 90 ASP A C 1
ATOM 668 O O . ASP A 1 90 ? 1.415 -9.968 11.962 1.00 94.62 90 ASP A O 1
ATOM 672 N N . ASP A 1 91 ? -0.191 -8.875 13.086 1.00 94.81 91 ASP A N 1
ATOM 673 C CA . ASP A 1 91 ? -0.952 -10.043 13.540 1.00 94.81 91 ASP A CA 1
ATOM 674 C C . ASP A 1 91 ? -2.034 -10.520 12.548 1.00 94.81 91 ASP A C 1
ATOM 676 O O . ASP A 1 91 ? -2.853 -11.377 12.890 1.00 94.81 91 ASP A O 1
ATOM 680 N N . LEU A 1 92 ? -2.043 -9.998 11.313 1.00 96.56 92 LEU A N 1
ATOM 681 C CA . LEU A 1 92 ? -2.973 -10.422 10.267 1.00 96.56 92 LEU A CA 1
ATOM 682 C C . LEU A 1 92 ? -2.680 -11.862 9.817 1.00 96.56 92 LEU A C 1
ATOM 684 O O . LEU A 1 92 ? -1.717 -12.132 9.101 1.00 96.56 92 LEU A O 1
ATOM 688 N N . ASP A 1 93 ? -3.551 -12.790 10.205 1.00 95.62 93 ASP A N 1
ATOM 689 C CA . ASP A 1 93 ? -3.438 -14.195 9.822 1.00 95.62 93 ASP A CA 1
ATOM 690 C C . ASP A 1 93 ? -3.879 -14.467 8.368 1.00 95.62 93 ASP A C 1
ATOM 692 O O . ASP A 1 93 ? -4.381 -13.601 7.644 1.00 95.62 93 ASP A O 1
ATOM 696 N N . ALA A 1 94 ? -3.723 -15.719 7.926 1.00 96.19 94 ALA A N 1
ATOM 697 C CA . ALA A 1 94 ? -4.106 -16.134 6.578 1.00 96.19 94 ALA A CA 1
ATOM 698 C C . ALA A 1 94 ? -5.606 -15.925 6.287 1.00 96.19 94 ALA A C 1
ATOM 700 O O . ALA A 1 94 ? -5.978 -15.622 5.152 1.00 96.19 94 ALA A O 1
ATOM 701 N N . VAL A 1 95 ? -6.485 -16.070 7.285 1.00 96.31 95 VAL A N 1
ATOM 702 C CA . VAL A 1 95 ? -7.935 -15.877 7.113 1.00 96.31 95 VAL A CA 1
ATOM 703 C C . VAL A 1 95 ? -8.252 -14.393 6.919 1.00 96.31 95 VAL A C 1
ATOM 705 O O . VAL A 1 95 ? -9.019 -14.038 6.018 1.00 96.31 95 VAL A O 1
ATOM 708 N N . GLY A 1 96 ? -7.628 -13.526 7.713 1.00 97.62 96 GLY A N 1
ATOM 709 C CA . GLY A 1 96 ? -7.688 -12.077 7.599 1.00 97.62 96 GLY A CA 1
ATOM 710 C C . GLY A 1 96 ? -7.153 -11.592 6.256 1.00 97.62 96 GLY A C 1
ATOM 711 O O . GLY A 1 96 ? -7.849 -10.853 5.559 1.00 97.62 96 GLY A O 1
ATOM 712 N N . ALA A 1 97 ? -5.988 -12.080 5.825 1.00 98.31 97 ALA A N 1
ATOM 713 C CA . ALA A 1 97 ? -5.427 -11.763 4.514 1.00 98.31 97 ALA A CA 1
ATOM 714 C C . ALA A 1 97 ? -6.379 -12.164 3.373 1.00 98.31 97 ALA A C 1
ATOM 716 O O . ALA A 1 97 ? -6.653 -11.361 2.483 1.00 98.31 97 ALA A O 1
ATOM 717 N N . GLN A 1 98 ? -6.976 -13.361 3.423 1.00 98.19 98 GLN A N 1
ATOM 718 C CA . GLN A 1 98 ? -7.968 -13.800 2.429 1.00 98.19 98 GLN A CA 1
ATOM 719 C C . GLN A 1 98 ? -9.242 -12.948 2.428 1.00 98.19 98 GLN A C 1
ATOM 721 O O . GLN A 1 98 ? -9.867 -12.766 1.381 1.00 98.19 98 GLN A O 1
ATOM 726 N N . ARG A 1 99 ? -9.646 -12.421 3.587 1.00 98.19 99 ARG A N 1
ATOM 727 C CA . ARG A 1 99 ? -10.757 -11.472 3.680 1.00 98.19 99 ARG A CA 1
ATOM 728 C C . ARG A 1 99 ? -10.396 -10.144 3.021 1.00 98.19 99 ARG A C 1
ATOM 730 O O . ARG A 1 99 ? -11.185 -9.656 2.217 1.00 98.19 99 ARG A O 1
ATOM 737 N N . VAL A 1 100 ? -9.208 -9.609 3.303 1.00 98.69 100 VAL A N 1
ATOM 738 C CA . VAL A 1 100 ? -8.715 -8.366 2.696 1.00 98.69 100 VAL A CA 1
ATOM 739 C C . VAL A 1 100 ? -8.566 -8.506 1.182 1.00 98.69 100 VAL A C 1
ATOM 741 O O . VAL A 1 100 ? -9.039 -7.642 0.457 1.00 98.69 100 VAL A O 1
ATOM 744 N N . LEU A 1 101 ? -8.015 -9.612 0.672 1.00 98.69 101 LEU A N 1
ATOM 745 C CA . LEU A 1 101 ? -7.896 -9.866 -0.774 1.00 98.69 101 LEU A CA 1
ATOM 746 C C . LEU A 1 101 ? -9.245 -9.824 -1.517 1.00 98.69 101 LEU A C 1
ATOM 748 O O . LEU A 1 101 ? -9.283 -9.574 -2.720 1.00 98.69 101 LEU A O 1
ATOM 752 N N . ARG A 1 102 ? -10.355 -10.060 -0.810 1.00 98.31 102 ARG A N 1
ATOM 753 C CA . ARG A 1 102 ? -11.724 -9.999 -1.343 1.00 98.31 102 ARG A CA 1
ATOM 754 C C . ARG A 1 102 ? -12.443 -8.688 -1.021 1.00 98.31 102 ARG A C 1
ATOM 756 O O . ARG A 1 102 ? -13.620 -8.561 -1.359 1.00 98.31 102 ARG A O 1
ATOM 763 N N . ASP A 1 103 ? -11.780 -7.736 -0.364 1.00 98.75 103 ASP A N 1
ATOM 764 C CA . ASP A 1 103 ? -12.382 -6.448 -0.029 1.00 98.75 103 ASP A CA 1
ATOM 765 C C . ASP A 1 103 ? -12.812 -5.734 -1.315 1.00 98.75 103 ASP A C 1
ATOM 767 O O . ASP A 1 103 ? -12.021 -5.675 -2.258 1.00 98.75 103 ASP A O 1
ATOM 771 N N . PRO A 1 104 ? -14.033 -5.183 -1.402 1.00 98.25 104 PRO A N 1
ATOM 772 C CA . PRO A 1 104 ? -14.471 -4.478 -2.602 1.00 98.25 104 PRO A CA 1
ATOM 773 C C . PRO A 1 104 ? -13.652 -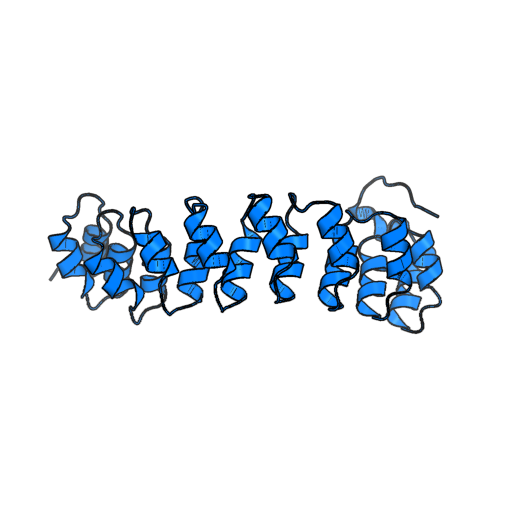3.208 -2.876 1.00 98.25 104 PRO A C 1
ATOM 775 O O . PRO A 1 104 ? -13.493 -2.819 -4.035 1.00 98.25 104 PRO A O 1
ATOM 778 N N . MET A 1 105 ? -13.117 -2.557 -1.840 1.00 98.56 105 MET A N 1
ATOM 779 C CA . MET A 1 105 ? -12.355 -1.320 -1.980 1.00 98.56 105 MET A CA 1
ATOM 780 C C . MET A 1 105 ? -10.888 -1.636 -2.255 1.00 98.56 105 MET A C 1
ATOM 782 O O . MET A 1 105 ? -10.192 -2.221 -1.428 1.00 98.56 105 MET A O 1
ATOM 786 N N . HIS A 1 106 ? -10.395 -1.214 -3.421 1.00 98.56 106 HIS A N 1
ATOM 787 C CA . HIS A 1 106 ? -9.001 -1.452 -3.799 1.00 98.56 106 HIS A CA 1
ATOM 788 C C . HIS A 1 106 ? -8.010 -0.801 -2.831 1.00 98.56 106 HIS A C 1
ATOM 790 O O . HIS A 1 106 ? -6.946 -1.362 -2.619 1.00 98.56 106 HIS A O 1
ATOM 796 N N . THR A 1 107 ? -8.374 0.321 -2.204 1.00 98.56 107 THR A N 1
ATOM 797 C CA . THR A 1 107 ? -7.535 1.004 -1.212 1.00 98.56 107 THR A CA 1
ATOM 798 C C . THR A 1 107 ? -7.239 0.116 -0.004 1.00 98.56 107 THR A C 1
ATOM 800 O O . THR A 1 107 ? -6.144 0.170 0.538 1.00 98.56 107 THR A O 1
ATOM 803 N N . VAL A 1 108 ? -8.160 -0.768 0.392 1.00 98.81 108 VAL A N 1
ATOM 804 C CA . VAL A 1 108 ? -7.927 -1.740 1.475 1.00 98.81 108 VAL A CA 1
ATOM 805 C C . VAL A 1 108 ? -6.931 -2.815 1.033 1.00 98.81 108 VAL A C 1
ATOM 807 O O . VAL A 1 108 ? -6.025 -3.172 1.782 1.00 98.81 108 VAL A O 1
ATOM 810 N N . ARG A 1 109 ? -7.060 -3.307 -0.204 1.00 98.81 109 ARG A N 1
ATOM 811 C CA . ARG A 1 109 ? -6.142 -4.307 -0.780 1.00 98.81 109 ARG A CA 1
ATOM 812 C C . ARG A 1 109 ? -4.745 -3.731 -1.009 1.00 98.81 109 ARG A C 1
ATOM 814 O O . ARG A 1 109 ? -3.751 -4.413 -0.789 1.00 98.81 109 ARG A O 1
ATOM 821 N N . GLU A 1 110 ? -4.673 -2.460 -1.387 1.00 98.62 110 GLU A N 1
ATOM 822 C CA . GLU A 1 110 ? -3.431 -1.704 -1.534 1.00 98.62 110 GLU A CA 1
ATOM 823 C C . GLU A 1 110 ? -2.699 -1.559 -0.197 1.00 98.62 110 GLU A C 1
ATOM 825 O O . GLU A 1 110 ? -1.501 -1.812 -0.135 1.00 98.62 110 GLU A O 1
ATOM 830 N N . ARG A 1 111 ? -3.419 -1.275 0.897 1.00 98.44 111 ARG A N 1
ATOM 831 C CA . ARG A 1 111 ? -2.840 -1.225 2.251 1.00 98.44 111 ARG A CA 1
ATOM 832 C C . ARG A 1 111 ? -2.191 -2.541 2.677 1.00 98.44 111 ARG A C 1
ATOM 834 O O . ARG A 1 111 ? -1.149 -2.513 3.323 1.00 98.44 111 ARG A O 1
ATOM 841 N N . LEU A 1 112 ? -2.760 -3.682 2.286 1.00 98.50 112 LEU A N 1
ATOM 842 C CA . LEU A 1 112 ? -2.114 -4.984 2.478 1.00 98.50 112 LEU A CA 1
ATOM 843 C C . LEU A 1 112 ? -0.867 -5.137 1.594 1.00 98.50 112 LEU A C 1
ATOM 845 O O . LEU A 1 112 ? 0.152 -5.645 2.060 1.00 98.50 112 LEU A O 1
ATOM 849 N N . ALA A 1 113 ? -0.931 -4.686 0.336 1.00 98.31 113 ALA A N 1
ATOM 850 C CA . ALA A 1 113 ? 0.190 -4.743 -0.606 1.00 98.31 113 ALA A CA 1
ATOM 851 C C . ALA A 1 113 ? 1.427 -3.974 -0.117 1.00 98.31 113 ALA A C 1
ATOM 853 O O . ALA A 1 113 ? 2.548 -4.414 -0.367 1.00 98.31 113 ALA A O 1
ATOM 854 N N . GLU A 1 114 ? 1.222 -2.868 0.606 1.00 97.88 114 GLU A N 1
ATOM 855 C CA . GLU A 1 114 ? 2.291 -2.053 1.197 1.00 97.88 114 GLU A CA 1
ATOM 856 C C . GLU A 1 114 ? 3.144 -2.824 2.220 1.00 97.88 114 GLU A C 1
ATOM 858 O O . GLU A 1 114 ? 4.326 -2.517 2.372 1.00 97.88 114 GLU A O 1
ATOM 863 N N . VAL A 1 115 ? 2.570 -3.804 2.929 1.00 97.19 115 VAL A N 1
ATOM 864 C CA . VAL A 1 115 ? 3.227 -4.429 4.094 1.00 97.19 115 VAL A CA 1
ATOM 865 C C . VAL A 1 115 ? 3.480 -5.929 3.952 1.00 97.19 115 VAL A C 1
ATOM 867 O O . VAL A 1 115 ? 4.421 -6.447 4.556 1.00 97.19 115 VAL A O 1
ATOM 870 N N . THR A 1 116 ? 2.670 -6.643 3.165 1.00 97.25 116 THR A N 1
ATOM 871 C CA . THR A 1 116 ? 2.695 -8.112 3.130 1.00 97.25 116 THR A CA 1
ATOM 872 C C . THR A 1 116 ? 4.044 -8.669 2.673 1.00 97.25 116 THR A C 1
ATOM 874 O O . THR A 1 116 ? 4.638 -8.185 1.715 1.00 97.25 116 THR A O 1
ATOM 877 N N . GLN A 1 117 ? 4.516 -9.721 3.338 1.00 96.12 117 GLN A N 1
ATOM 878 C CA . GLN A 1 117 ? 5.681 -10.514 2.914 1.00 96.12 117 GLN A CA 1
ATOM 879 C C . GLN A 1 117 ? 5.292 -11.970 2.602 1.00 96.12 117 GLN A C 1
ATOM 881 O O . GLN A 1 117 ? 6.151 -12.805 2.326 1.00 96.12 117 GLN A O 1
ATOM 886 N N . ASP A 1 118 ? 3.995 -12.295 2.660 1.00 96.94 118 ASP A N 1
ATOM 887 C CA . ASP A 1 118 ? 3.496 -13.624 2.322 1.00 96.94 118 ASP A CA 1
ATOM 888 C C . ASP A 1 118 ? 3.471 -13.783 0.798 1.00 96.94 118 ASP A C 1
ATOM 890 O O . ASP A 1 118 ? 2.701 -13.120 0.100 1.00 96.94 118 ASP A O 1
ATOM 894 N N . ALA A 1 119 ? 4.299 -14.693 0.282 1.00 96.12 119 ALA A N 1
ATOM 895 C CA . ALA A 1 119 ? 4.458 -14.915 -1.152 1.00 96.12 119 ALA A CA 1
ATOM 896 C C . ALA A 1 119 ? 3.138 -15.260 -1.869 1.00 96.12 119 ALA A C 1
ATOM 898 O O . ALA A 1 119 ? 2.936 -14.862 -3.017 1.00 96.12 119 ALA A O 1
ATOM 899 N N . SER A 1 120 ? 2.218 -15.970 -1.207 1.00 96.56 120 SER A N 1
ATOM 900 C CA . SER A 1 120 ? 0.919 -16.319 -1.792 1.00 96.56 120 SER A CA 1
ATOM 901 C C . SER A 1 120 ? 0.005 -15.096 -1.914 1.00 96.56 120 SER A C 1
ATOM 903 O O . SER A 1 120 ? -0.670 -14.921 -2.930 1.00 96.56 120 SER A O 1
ATOM 905 N N . VAL A 1 121 ? 0.035 -14.209 -0.916 1.00 98.44 121 VAL A N 1
ATOM 906 C CA . VAL A 1 121 ? -0.707 -12.942 -0.913 1.00 98.44 121 VAL A CA 1
ATOM 907 C C . VAL A 1 121 ? -0.115 -11.975 -1.940 1.00 98.44 121 VAL A C 1
ATOM 909 O O . VAL A 1 121 ? -0.859 -11.365 -2.705 1.00 98.44 121 VAL A O 1
ATOM 912 N N . VAL A 1 122 ? 1.214 -11.883 -2.018 1.00 98.56 122 VAL A N 1
ATOM 913 C CA . VAL A 1 122 ? 1.939 -11.072 -3.010 1.00 98.56 122 VAL A CA 1
ATOM 914 C C . VAL A 1 122 ? 1.564 -11.491 -4.433 1.00 98.56 122 VAL A C 1
ATOM 916 O O . VAL A 1 122 ? 1.168 -10.651 -5.242 1.00 98.56 122 VAL A O 1
ATOM 919 N N . ALA A 1 123 ? 1.592 -12.794 -4.729 1.00 98.31 123 ALA A N 1
ATOM 920 C CA . ALA A 1 123 ? 1.211 -13.318 -6.041 1.00 98.31 123 ALA A CA 1
ATOM 921 C C . ALA A 1 123 ? -0.270 -13.059 -6.384 1.00 98.31 123 ALA A C 1
ATOM 923 O O . ALA A 1 123 ? -0.609 -12.835 -7.552 1.00 98.31 123 ALA A O 1
ATOM 924 N N . ALA A 1 124 ? -1.162 -13.071 -5.387 1.00 98.56 124 ALA A N 1
ATOM 925 C CA . ALA A 1 124 ? -2.566 -12.714 -5.579 1.00 98.56 124 ALA A CA 1
ATOM 926 C C . ALA A 1 124 ? -2.735 -11.219 -5.912 1.00 98.56 124 ALA A C 1
ATOM 928 O O . ALA A 1 124 ? -3.436 -10.884 -6.866 1.00 98.56 124 ALA A O 1
ATOM 929 N N . LEU A 1 125 ? -2.046 -10.328 -5.192 1.00 98.75 125 LEU A N 1
ATOM 930 C CA . LEU A 1 125 ? -2.093 -8.875 -5.411 1.00 98.75 125 LEU A CA 1
ATOM 931 C C . LEU A 1 125 ? -1.442 -8.449 -6.738 1.00 98.75 125 LEU A C 1
ATOM 933 O O . LEU A 1 125 ? -1.895 -7.496 -7.367 1.00 98.75 125 LEU A O 1
ATOM 937 N N . ALA A 1 126 ? -0.455 -9.197 -7.239 1.00 98.56 126 ALA A N 1
ATOM 938 C CA . ALA A 1 126 ? 0.086 -9.012 -8.592 1.00 98.56 126 ALA A CA 1
ATOM 939 C C . ALA A 1 126 ? -0.965 -9.219 -9.698 1.00 98.56 126 ALA A C 1
ATOM 941 O O . ALA A 1 126 ? -0.806 -8.739 -10.817 1.00 98.56 126 ALA A O 1
ATOM 942 N N . ARG A 1 127 ? -2.064 -9.915 -9.394 1.00 98.50 127 ARG A N 1
ATOM 943 C CA . ARG A 1 127 ? -3.197 -10.147 -10.302 1.00 98.50 127 ARG A CA 1
ATOM 944 C C . ARG A 1 127 ? -4.442 -9.361 -9.884 1.00 98.50 127 ARG A C 1
ATOM 946 O O . ARG A 1 127 ? -5.530 -9.641 -10.387 1.00 98.50 127 ARG A O 1
ATOM 953 N N . ASP A 1 128 ? -4.302 -8.392 -8.977 1.00 98.81 128 ASP A N 1
ATOM 954 C CA . ASP A 1 128 ? -5.419 -7.584 -8.490 1.00 98.81 128 ASP A CA 1
ATOM 955 C C . ASP A 1 128 ? -6.124 -6.869 -9.653 1.00 98.81 128 ASP A C 1
ATOM 957 O O . ASP A 1 128 ? -5.448 -6.367 -10.554 1.00 98.81 128 ASP A O 1
ATOM 961 N N . PRO A 1 129 ? -7.464 -6.767 -9.671 1.00 98.50 129 PRO A N 1
ATOM 962 C CA . PRO A 1 129 ? -8.168 -6.061 -10.742 1.00 98.50 129 PRO A CA 1
ATOM 963 C C . PRO A 1 129 ? -7.796 -4.573 -10.838 1.00 98.50 129 PRO A C 1
ATOM 965 O O . PRO A 1 129 ? -7.857 -3.997 -11.928 1.00 98.50 129 PRO A O 1
ATOM 968 N N . HIS A 1 130 ? -7.385 -3.939 -9.737 1.00 98.75 130 HIS A N 1
ATOM 969 C CA . HIS A 1 130 ? -7.087 -2.515 -9.701 1.00 98.75 130 HIS A CA 1
ATOM 970 C C . HIS A 1 130 ? -5.596 -2.224 -9.952 1.00 98.75 130 HIS A C 1
ATOM 972 O O . HIS A 1 130 ? -4.736 -2.777 -9.266 1.00 98.75 130 HIS A O 1
ATOM 978 N N . PRO A 1 131 ? -5.254 -1.311 -10.883 1.00 98.62 131 PRO A N 1
ATOM 979 C CA . PRO A 1 131 ? -3.862 -1.033 -11.232 1.00 98.62 131 PRO A CA 1
ATOM 980 C C . PRO A 1 131 ? -3.034 -0.451 -10.086 1.00 98.62 131 PRO A C 1
ATOM 982 O O . PRO A 1 131 ? -1.855 -0.762 -10.012 1.00 98.62 131 PRO A O 1
ATOM 985 N N . ALA A 1 132 ? -3.624 0.337 -9.178 1.00 98.50 132 ALA A N 1
ATOM 986 C CA 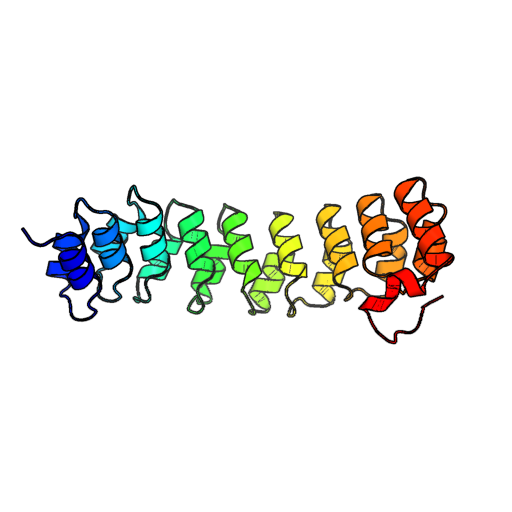. ALA A 1 132 ? -2.877 0.885 -8.036 1.00 98.50 132 ALA A CA 1
ATOM 987 C C . ALA A 1 132 ? -2.286 -0.228 -7.155 1.00 98.50 132 ALA A C 1
ATOM 989 O O . ALA A 1 132 ? -1.108 -0.193 -6.827 1.00 98.50 132 ALA A O 1
ATOM 990 N N . VAL A 1 133 ? -3.058 -1.288 -6.889 1.00 98.81 133 VAL A N 1
ATOM 991 C CA . VAL A 1 133 ? -2.590 -2.444 -6.111 1.00 98.81 133 VAL A CA 1
ATOM 992 C C . VAL A 1 133 ? -1.433 -3.151 -6.825 1.00 98.81 133 VAL A C 1
ATOM 994 O O . VAL A 1 133 ? -0.424 -3.478 -6.201 1.00 98.81 133 VAL A O 1
ATOM 997 N N . ARG A 1 134 ? -1.544 -3.332 -8.149 1.00 98.81 134 ARG A N 1
ATOM 998 C CA . ARG A 1 134 ? -0.489 -3.939 -8.977 1.00 98.81 134 ARG A CA 1
ATOM 999 C C . ARG A 1 134 ? 0.771 -3.068 -9.076 1.00 98.81 134 ARG A C 1
ATOM 1001 O O . ARG A 1 134 ? 1.877 -3.595 -9.093 1.00 98.81 134 ARG A O 1
ATOM 1008 N N . SER A 1 135 ? 0.630 -1.744 -9.106 1.00 98.31 135 SER A N 1
ATOM 1009 C CA . SER A 1 135 ? 1.762 -0.814 -9.015 1.00 98.31 135 SER A CA 1
ATOM 1010 C C . SER A 1 135 ? 2.435 -0.882 -7.644 1.00 98.31 135 SER A C 1
ATOM 1012 O O . SER A 1 135 ? 3.657 -0.944 -7.571 1.00 98.31 135 SER A O 1
ATOM 1014 N N . THR A 1 136 ? 1.661 -0.929 -6.561 1.00 98.38 136 THR A N 1
ATOM 1015 C CA . THR A 1 136 ? 2.197 -0.999 -5.195 1.00 98.38 136 THR A CA 1
ATOM 1016 C C . THR A 1 136 ? 2.957 -2.301 -4.958 1.00 98.38 136 THR A C 1
ATOM 1018 O O . THR A 1 136 ? 4.064 -2.278 -4.422 1.00 98.38 136 THR A O 1
ATOM 1021 N N . ILE A 1 137 ? 2.439 -3.440 -5.431 1.00 98.25 137 ILE A N 1
ATOM 1022 C CA . ILE A 1 137 ? 3.115 -4.727 -5.229 1.00 98.25 137 ILE A CA 1
ATOM 1023 C C . ILE A 1 137 ? 4.425 -4.864 -6.028 1.00 98.25 137 ILE A C 1
ATOM 1025 O O . ILE A 1 137 ? 5.296 -5.619 -5.610 1.00 98.25 137 ILE A O 1
ATOM 1029 N N . LEU A 1 138 ? 4.631 -4.100 -7.112 1.00 97.94 138 LEU A N 1
ATOM 1030 C CA . LEU A 1 138 ? 5.926 -4.041 -7.820 1.00 97.94 138 LEU A CA 1
ATOM 1031 C C . LEU A 1 138 ? 7.067 -3.520 -6.938 1.00 97.94 138 LEU A C 1
ATOM 1033 O O . LEU A 1 138 ? 8.227 -3.859 -7.167 1.00 97.94 138 LEU A O 1
ATOM 1037 N N . LEU A 1 139 ? 6.747 -2.726 -5.914 1.00 95.19 139 LEU A N 1
ATOM 1038 C CA . LEU A 1 139 ? 7.725 -2.235 -4.944 1.00 95.19 139 LEU A CA 1
ATOM 1039 C C . LEU A 1 139 ? 8.081 -3.295 -3.891 1.00 95.19 139 LEU A C 1
ATOM 1041 O O . LEU A 1 139 ? 9.074 -3.153 -3.176 1.00 95.19 139 LEU A O 1
ATOM 1045 N N . ASN A 1 140 ? 7.311 -4.383 -3.807 1.00 96.56 140 ASN A N 1
ATOM 1046 C CA . ASN A 1 140 ? 7.528 -5.432 -2.827 1.00 96.56 140 ASN A CA 1
ATOM 1047 C C . ASN A 1 140 ? 8.787 -6.255 -3.171 1.00 96.56 140 ASN A C 1
ATOM 1049 O O . ASN A 1 140 ? 8.894 -6.775 -4.285 1.00 96.56 140 ASN A O 1
ATOM 1053 N N . PRO A 1 141 ? 9.758 -6.412 -2.252 1.00 93.94 141 PRO A N 1
ATOM 1054 C CA . PRO A 1 141 ? 11.005 -7.136 -2.516 1.00 93.94 141 PRO A CA 1
ATOM 1055 C C . PRO A 1 141 ? 10.827 -8.645 -2.717 1.00 93.94 141 PRO A C 1
ATOM 1057 O O . PRO A 1 141 ? 11.711 -9.281 -3.283 1.00 93.94 141 PRO A O 1
ATOM 1060 N N . THR A 1 142 ? 9.704 -9.216 -2.281 1.00 95.12 142 THR A N 1
ATOM 1061 C CA . THR A 1 142 ? 9.417 -10.654 -2.403 1.00 95.12 142 THR A CA 1
ATOM 1062 C C . THR A 1 142 ? 8.666 -11.018 -3.684 1.00 95.12 142 THR A C 1
ATOM 1064 O O . THR A 1 142 ? 8.453 -12.202 -3.946 1.00 95.12 142 THR A O 1
ATOM 1067 N N . LEU A 1 143 ? 8.269 -10.025 -4.494 1.00 97.62 143 LEU A N 1
ATOM 1068 C CA . LEU A 1 143 ? 7.589 -10.263 -5.763 1.00 97.62 143 LEU A CA 1
ATOM 1069 C C . LEU A 1 143 ? 8.467 -11.123 -6.678 1.00 97.62 143 LEU A C 1
ATOM 1071 O O . LEU A 1 143 ? 9.636 -10.812 -6.915 1.00 97.62 143 LEU A O 1
ATOM 1075 N N . SER A 1 144 ? 7.892 -12.211 -7.192 1.00 97.44 144 SER A N 1
ATOM 1076 C CA . SER A 1 144 ? 8.632 -13.149 -8.029 1.00 97.44 144 SER A CA 1
ATOM 1077 C C . SER A 1 144 ? 9.045 -12.512 -9.360 1.00 97.44 144 SER A C 1
ATOM 1079 O O . SER A 1 144 ? 8.370 -11.622 -9.885 1.00 97.44 144 SER A O 1
ATOM 1081 N N . GLU A 1 145 ? 10.133 -13.007 -9.950 1.00 96.56 145 GLU A N 1
ATOM 1082 C CA . GLU A 1 145 ? 10.550 -12.604 -11.297 1.00 96.56 145 GLU A CA 1
ATOM 1083 C C . GLU A 1 145 ? 9.424 -12.855 -12.311 1.00 96.56 145 GLU A C 1
ATOM 1085 O O . GLU A 1 145 ? 9.098 -11.981 -13.105 1.00 96.56 145 GLU A O 1
ATOM 1090 N N . ALA A 1 146 ? 8.753 -14.010 -12.227 1.00 97.69 146 ALA A N 1
ATOM 1091 C CA . ALA A 1 146 ? 7.649 -14.356 -13.118 1.00 97.69 146 ALA A CA 1
ATOM 1092 C C . ALA A 1 146 ? 6.473 -13.365 -13.024 1.00 97.69 146 ALA A C 1
ATOM 1094 O O . ALA A 1 146 ? 5.906 -12.989 -14.050 1.00 97.69 146 ALA A O 1
ATOM 1095 N N . ASP A 1 147 ? 6.113 -12.922 -11.816 1.00 98.44 147 ASP A N 1
ATOM 1096 C CA . ASP A 1 147 ? 5.051 -11.928 -11.630 1.00 98.44 147 ASP A CA 1
ATOM 1097 C C . ASP A 1 147 ? 5.499 -10.525 -12.067 1.00 98.44 147 ASP A C 1
ATOM 1099 O O . ASP A 1 147 ? 4.713 -9.789 -12.663 1.00 98.44 147 ASP A O 1
ATOM 1103 N N . THR A 1 148 ? 6.766 -10.168 -11.843 1.00 98.19 148 THR A N 1
ATOM 1104 C CA . THR A 1 148 ? 7.347 -8.897 -12.313 1.00 98.19 148 THR A CA 1
ATOM 1105 C C . THR A 1 148 ? 7.323 -8.820 -13.845 1.00 98.19 148 THR A C 1
ATOM 1107 O O . THR A 1 148 ? 6.848 -7.839 -14.418 1.00 98.19 148 THR A O 1
ATOM 1110 N N . GLU A 1 149 ? 7.750 -9.889 -14.522 1.00 98.31 149 GLU A N 1
ATOM 1111 C CA . GLU A 1 149 ? 7.714 -10.024 -15.984 1.00 98.31 149 GLU A CA 1
ATOM 1112 C C . GLU A 1 149 ? 6.282 -9.986 -16.542 1.00 98.31 149 GLU A C 1
ATOM 1114 O O . GLU A 1 149 ? 6.018 -9.371 -17.579 1.00 98.31 149 GLU A O 1
ATOM 1119 N N . MET A 1 150 ? 5.326 -10.606 -15.842 1.00 98.44 150 MET A N 1
ATOM 1120 C CA . MET A 1 150 ? 3.906 -10.533 -16.194 1.00 98.44 150 MET A CA 1
ATOM 1121 C C . MET A 1 150 ? 3.393 -9.084 -16.132 1.00 98.44 150 MET A C 1
ATOM 1123 O O . MET A 1 150 ? 2.735 -8.625 -17.069 1.00 98.44 150 MET A O 1
ATOM 1127 N N . LEU A 1 151 ? 3.723 -8.346 -15.067 1.00 98.62 151 LEU A N 1
ATOM 1128 C CA . LEU A 1 151 ? 3.312 -6.951 -14.871 1.00 98.62 151 LEU A CA 1
ATOM 1129 C C . LEU A 1 151 ? 3.979 -5.973 -15.852 1.00 98.62 151 LEU A C 1
ATOM 1131 O O . LEU A 1 151 ? 3.386 -4.952 -16.199 1.00 98.62 151 LEU A O 1
ATOM 1135 N N . ALA A 1 152 ? 5.150 -6.299 -16.402 1.00 98.38 152 ALA A N 1
ATOM 1136 C CA . ALA A 1 152 ? 5.738 -5.537 -17.509 1.00 98.38 152 ALA A CA 1
ATOM 1137 C C . ALA A 1 152 ? 4.880 -5.558 -18.788 1.00 98.38 152 ALA A C 1
ATOM 1139 O O . ALA A 1 152 ? 5.047 -4.707 -19.659 1.00 98.38 152 ALA A O 1
ATOM 1140 N N . SER A 1 153 ? 3.936 -6.497 -18.898 1.00 97.88 153 SER A N 1
ATOM 1141 C CA . SER A 1 153 ? 2.967 -6.580 -19.998 1.00 97.88 153 SER A CA 1
ATOM 1142 C C . SER A 1 153 ? 1.552 -6.144 -19.583 1.00 97.88 153 SER A C 1
ATOM 1144 O O . SER A 1 153 ? 0.590 -6.415 -20.304 1.00 97.88 153 SER A O 1
ATOM 1146 N N . ASP A 1 154 ? 1.404 -5.468 -18.437 1.00 98.75 154 ASP A N 1
ATOM 1147 C CA . ASP A 1 154 ? 0.110 -5.028 -17.908 1.00 98.75 154 ASP A CA 1
ATOM 1148 C C . ASP A 1 154 ? -0.654 -4.141 -18.909 1.00 98.75 154 ASP A C 1
ATOM 1150 O O . ASP A 1 154 ? -0.050 -3.298 -19.580 1.00 98.75 154 ASP A O 1
ATOM 1154 N N . PRO A 1 155 ? -1.990 -4.251 -19.024 1.00 98.31 155 PRO A N 1
ATOM 1155 C CA . PRO A 1 155 ? -2.759 -3.376 -19.908 1.00 98.31 155 PRO A CA 1
ATOM 1156 C C . PRO A 1 155 ? -2.587 -1.880 -19.588 1.00 98.31 155 PRO A C 1
ATOM 1158 O O . PRO A 1 155 ? -2.605 -1.051 -20.507 1.00 98.31 155 PRO A O 1
ATOM 1161 N N . ILE A 1 156 ? -2.372 -1.522 -18.321 1.00 98.56 156 ILE A N 1
ATOM 1162 C CA . ILE A 1 156 ? -2.277 -0.147 -17.835 1.00 98.56 156 ILE A CA 1
ATOM 1163 C C . ILE A 1 156 ? -0.835 0.355 -17.922 1.00 98.56 156 ILE A C 1
ATOM 1165 O O . ILE A 1 156 ? 0.088 -0.228 -17.362 1.00 98.56 156 ILE A O 1
ATOM 1169 N N . ALA A 1 157 ? -0.643 1.478 -18.621 1.00 98.44 157 ALA A N 1
ATOM 1170 C CA . ALA A 1 157 ? 0.677 2.072 -18.837 1.00 98.44 157 ALA A CA 1
ATOM 1171 C C . ALA A 1 157 ? 1.406 2.400 -17.528 1.00 98.44 157 ALA A C 1
ATOM 1173 O O . ALA A 1 157 ? 2.601 2.159 -17.436 1.00 98.44 157 ALA A O 1
ATOM 1174 N N . GLN A 1 158 ? 0.686 2.875 -16.508 1.00 98.12 158 GLN A N 1
ATOM 1175 C CA . GLN A 1 158 ? 1.279 3.190 -15.208 1.00 98.12 158 GLN A CA 1
ATOM 1176 C C . GLN A 1 158 ? 1.918 1.965 -14.539 1.00 98.12 158 GLN A C 1
ATOM 1178 O O . GLN A 1 158 ? 3.003 2.080 -13.984 1.00 98.12 158 GLN A O 1
ATOM 1183 N N . VAL A 1 159 ? 1.286 0.791 -14.627 1.00 98.75 159 VAL A N 1
ATOM 1184 C CA . VAL A 1 159 ? 1.827 -0.449 -14.047 1.00 98.75 159 VAL A CA 1
ATOM 1185 C C . VAL A 1 159 ? 3.084 -0.877 -14.801 1.00 98.75 159 VAL A C 1
ATOM 1187 O O . VAL A 1 159 ? 4.100 -1.177 -14.180 1.00 98.75 159 VAL A O 1
ATOM 1190 N N . ARG A 1 160 ? 3.058 -0.815 -16.140 1.00 98.69 160 ARG A N 1
ATOM 1191 C CA . ARG A 1 160 ? 4.244 -1.088 -16.967 1.00 98.69 160 ARG A CA 1
ATOM 1192 C C . ARG A 1 160 ? 5.385 -0.111 -16.672 1.00 98.69 160 ARG A C 1
ATOM 1194 O O . ARG A 1 160 ? 6.520 -0.541 -16.534 1.00 98.69 160 ARG A O 1
ATOM 1201 N N . ALA A 1 161 ? 5.099 1.181 -16.517 1.00 98.31 161 ALA A N 1
ATOM 1202 C CA . ALA A 1 161 ? 6.099 2.187 -16.160 1.00 98.31 161 ALA A CA 1
ATOM 1203 C C . ALA A 1 161 ? 6.739 1.880 -14.794 1.00 98.31 161 ALA A C 1
ATOM 1205 O O . ALA A 1 161 ? 7.961 1.848 -14.682 1.00 98.31 161 ALA A O 1
ATOM 1206 N N . THR A 1 162 ? 5.933 1.533 -13.782 1.00 98.19 162 THR A N 1
ATOM 1207 C CA . THR A 1 162 ? 6.446 1.076 -12.480 1.00 98.19 162 THR A CA 1
ATOM 1208 C C . THR A 1 162 ? 7.305 -0.189 -12.612 1.00 98.19 162 THR A C 1
ATOM 1210 O O . THR A 1 162 ? 8.335 -0.298 -11.949 1.00 98.19 162 THR A O 1
ATOM 1213 N N . ALA A 1 163 ? 6.935 -1.129 -13.488 1.00 98.12 163 ALA A N 1
ATOM 1214 C CA . ALA A 1 163 ? 7.726 -2.334 -13.731 1.00 98.12 163 ALA A CA 1
ATOM 1215 C C . ALA A 1 163 ? 9.083 -2.010 -14.380 1.00 98.12 163 ALA A C 1
ATOM 1217 O O . ALA A 1 163 ? 10.094 -2.571 -13.968 1.00 98.12 163 ALA A O 1
ATOM 1218 N N . ALA A 1 164 ? 9.142 -1.068 -15.328 1.00 97.44 164 ALA A N 1
ATOM 1219 C CA . ALA A 1 164 ? 10.411 -0.598 -15.896 1.00 97.44 164 ALA A CA 1
ATOM 1220 C C . ALA A 1 164 ? 11.336 0.006 -14.825 1.00 97.44 164 ALA A C 1
ATOM 1222 O O . ALA A 1 164 ? 12.546 -0.218 -14.862 1.00 97.44 164 ALA A O 1
ATOM 1223 N N . GLY A 1 165 ? 10.759 0.718 -13.852 1.00 95.62 165 GLY A N 1
ATOM 1224 C CA . GLY A 1 165 ? 11.507 1.364 -12.775 1.00 95.62 165 GLY A CA 1
ATOM 1225 C C . GLY A 1 165 ? 11.944 0.451 -11.629 1.00 95.62 165 GLY A C 1
ATOM 1226 O O . GLY A 1 165 ? 12.794 0.836 -10.832 1.00 95.62 165 GLY A O 1
ATOM 1227 N N . CYS A 1 166 ? 11.422 -0.778 -11.528 1.00 93.00 166 CYS A N 1
ATOM 1228 C CA . CYS A 1 166 ? 11.801 -1.678 -10.433 1.00 93.00 166 CYS A CA 1
ATOM 1229 C C . CYS A 1 166 ? 13.213 -2.279 -10.584 1.00 93.00 166 CYS A C 1
ATOM 1231 O O . CYS A 1 166 ? 13.727 -2.856 -9.627 1.00 93.00 166 CYS A O 1
ATOM 1233 N N . ARG A 1 167 ? 13.838 -2.156 -11.770 1.00 89.19 167 ARG A N 1
ATOM 1234 C CA . ARG A 1 167 ? 15.180 -2.676 -12.113 1.00 89.19 167 ARG A CA 1
ATOM 1235 C C . ARG A 1 167 ? 15.371 -4.181 -11.845 1.00 89.19 167 ARG A C 1
ATOM 1237 O O . ARG A 1 167 ? 16.474 -4.632 -11.550 1.00 89.19 167 ARG A O 1
ATOM 1244 N N . ARG A 1 168 ? 14.290 -4.968 -11.943 1.00 93.88 168 ARG A N 1
ATOM 1245 C CA . ARG A 1 168 ? 14.284 -6.443 -11.789 1.00 93.88 168 ARG A CA 1
ATOM 1246 C C . ARG A 1 168 ? 13.866 -7.195 -13.053 1.00 93.88 168 ARG A C 1
ATOM 1248 O O . ARG A 1 168 ? 13.782 -8.418 -13.030 1.00 93.88 168 ARG A O 1
ATOM 1255 N N . LEU A 1 169 ? 13.571 -6.471 -14.131 1.00 96.81 169 LEU A N 1
ATOM 1256 C CA . LEU A 1 169 ? 13.183 -7.066 -15.405 1.00 96.81 169 LEU A CA 1
ATOM 1257 C C . LEU A 1 169 ? 14.393 -7.625 -16.145 1.00 96.81 169 LEU A C 1
ATOM 1259 O O . LEU A 1 169 ? 15.494 -7.074 -16.087 1.00 96.81 169 LEU A O 1
ATOM 1263 N N . ARG A 1 170 ? 14.155 -8.683 -16.915 1.00 97.44 170 ARG A N 1
ATOM 1264 C CA . ARG A 1 170 ? 15.117 -9.215 -17.873 1.00 97.44 170 ARG A CA 1
ATOM 1265 C C . ARG A 1 170 ? 15.472 -8.156 -18.917 1.00 97.44 170 ARG A C 1
ATOM 1267 O O . ARG A 1 170 ? 14.583 -7.412 -19.357 1.00 97.44 170 ARG A O 1
ATOM 1274 N N . PRO A 1 171 ? 16.735 -8.120 -19.382 1.00 96.19 171 PRO A N 1
ATOM 1275 C CA . PRO A 1 171 ? 17.166 -7.175 -20.404 1.00 96.19 171 PRO A CA 1
ATOM 1276 C C . PRO A 1 171 ? 16.275 -7.183 -21.647 1.00 96.19 171 PRO A C 1
ATOM 1278 O O . PRO A 1 171 ? 15.929 -6.114 -22.137 1.00 96.19 171 PRO A O 1
ATOM 1281 N N . GLU A 1 172 ? 15.835 -8.356 -22.109 1.00 96.81 172 GLU A N 1
ATOM 1282 C CA . GLU A 1 172 ? 15.001 -8.501 -23.305 1.00 96.81 172 GLU A CA 1
ATOM 1283 C C . GLU A 1 172 ? 13.609 -7.892 -23.115 1.00 96.81 172 GLU A C 1
ATOM 1285 O O . GLU A 1 172 ? 13.065 -7.274 -24.032 1.00 96.81 172 GLU A O 1
ATOM 1290 N N . THR A 1 173 ? 13.017 -8.046 -21.927 1.00 98.19 173 THR A N 1
ATOM 1291 C CA . THR A 1 173 ? 11.725 -7.429 -21.608 1.00 98.19 173 THR A CA 1
ATOM 1292 C C . THR A 1 173 ? 11.857 -5.917 -21.556 1.00 98.19 173 THR A C 1
ATOM 1294 O O . THR A 1 173 ? 11.061 -5.228 -22.196 1.00 98.19 173 THR A O 1
ATOM 1297 N N . LEU A 1 174 ? 12.894 -5.397 -20.898 1.00 97.69 174 LEU A N 1
ATOM 1298 C CA . LEU A 1 174 ? 13.141 -3.958 -20.853 1.00 97.69 174 LEU A CA 1
ATOM 1299 C C . LEU A 1 174 ? 13.404 -3.379 -22.259 1.00 97.69 174 LEU A C 1
ATOM 1301 O O . LEU A 1 174 ? 12.837 -2.347 -22.620 1.00 9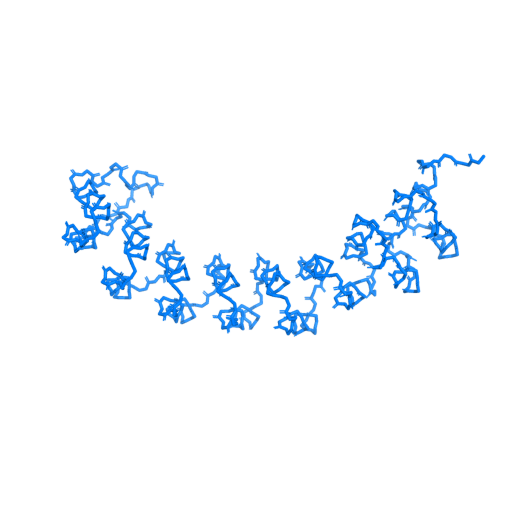7.69 174 LEU A O 1
ATOM 1305 N N . SER A 1 175 ? 14.154 -4.090 -23.109 1.00 97.19 175 SER A N 1
ATOM 1306 C CA . SER A 1 175 ? 14.376 -3.710 -24.511 1.00 97.19 175 SER A CA 1
ATOM 1307 C C . SER A 1 175 ? 13.095 -3.694 -25.351 1.00 97.19 175 SER A C 1
ATOM 1309 O O . SER A 1 175 ? 12.980 -2.853 -26.246 1.00 97.19 175 SER A O 1
ATOM 1311 N N . ARG A 1 176 ? 12.115 -4.570 -25.078 1.00 97.88 176 ARG A N 1
ATOM 1312 C CA . ARG A 1 176 ? 10.776 -4.492 -25.700 1.00 97.88 176 ARG A CA 1
ATOM 1313 C C . ARG A 1 176 ? 9.985 -3.285 -25.200 1.00 97.88 176 ARG A C 1
ATOM 1315 O O . ARG A 1 176 ? 9.278 -2.665 -25.985 1.00 97.88 176 ARG A O 1
ATOM 1322 N N . MET A 1 177 ? 10.099 -2.937 -23.919 1.00 98.44 177 MET A N 1
ATOM 1323 C CA . MET A 1 177 ? 9.399 -1.783 -23.339 1.00 98.44 177 MET A CA 1
ATOM 1324 C C . MET A 1 177 ? 9.930 -0.438 -23.851 1.00 98.44 177 MET A C 1
ATOM 1326 O O . MET A 1 177 ? 9.205 0.551 -23.817 1.00 98.44 177 MET A O 1
ATOM 1330 N N . ALA A 1 178 ? 11.149 -0.385 -24.392 1.00 97.94 178 ALA A N 1
ATOM 1331 C CA . ALA A 1 178 ? 11.619 0.789 -25.130 1.00 97.94 178 ALA A CA 1
ATOM 1332 C C . ALA A 1 178 ? 10.781 1.081 -26.397 1.00 97.94 178 ALA A C 1
ATOM 1334 O O . ALA A 1 178 ? 10.760 2.219 -26.848 1.00 97.94 178 ALA A O 1
ATOM 1335 N N . ASP A 1 179 ? 10.044 0.094 -26.929 1.00 97.81 179 ASP A N 1
ATOM 1336 C CA . ASP A 1 179 ? 9.047 0.271 -28.003 1.00 97.81 179 ASP A CA 1
ATOM 1337 C C . ASP A 1 179 ? 7.606 0.356 -27.466 1.00 97.81 179 ASP A C 1
ATOM 1339 O O . ASP A 1 179 ? 6.641 0.156 -28.211 1.00 97.81 179 ASP A O 1
ATOM 1343 N N . ASP A 1 180 ? 7.416 0.577 -26.161 1.00 98.62 180 ASP A N 1
ATOM 1344 C CA . ASP A 1 180 ? 6.080 0.556 -25.574 1.00 98.62 180 ASP A CA 1
ATOM 1345 C C . ASP A 1 180 ? 5.168 1.594 -26.234 1.00 98.62 180 ASP A C 1
ATOM 1347 O O . ASP A 1 180 ? 5.564 2.723 -26.519 1.00 98.62 180 ASP A O 1
ATOM 1351 N N . ARG A 1 181 ? 3.898 1.234 -26.425 1.00 97.50 181 ARG A N 1
ATOM 1352 C CA . ARG A 1 181 ? 2.873 2.114 -27.006 1.00 97.50 181 ARG A CA 1
ATOM 1353 C C . ARG A 1 181 ? 2.684 3.441 -26.260 1.00 97.50 181 ARG A C 1
ATOM 1355 O O . ARG A 1 181 ? 2.193 4.400 -26.845 1.00 97.50 181 ARG A O 1
ATOM 1362 N N . SER A 1 182 ? 3.025 3.499 -24.976 1.00 98.38 182 SER A N 1
ATOM 1363 C CA . SER A 1 182 ? 2.883 4.677 -24.124 1.00 98.38 182 SER A CA 1
ATOM 1364 C C . SER A 1 182 ? 4.208 5.420 -23.996 1.00 98.38 182 SER A C 1
ATOM 1366 O O . SER A 1 182 ? 5.177 4.849 -23.498 1.00 98.38 182 SER A O 1
ATOM 1368 N N . SER A 1 183 ? 4.230 6.717 -24.322 1.00 98.31 183 SER A N 1
ATOM 1369 C CA . SER A 1 183 ? 5.425 7.555 -24.128 1.00 98.31 183 SER A CA 1
ATOM 1370 C C . SER A 1 183 ? 5.891 7.573 -22.672 1.00 98.31 183 SER A C 1
ATOM 1372 O O . SER A 1 183 ? 7.089 7.506 -22.433 1.00 98.31 183 SER A O 1
ATOM 1374 N N . VAL A 1 184 ? 4.964 7.521 -21.707 1.00 98.19 184 VAL A N 1
ATOM 1375 C CA . VAL A 1 184 ? 5.272 7.421 -20.265 1.00 98.19 184 VAL A CA 1
ATOM 1376 C C . VAL A 1 184 ? 6.067 6.158 -19.909 1.00 98.19 184 VAL A C 1
ATOM 1378 O O . VAL A 1 184 ? 6.936 6.202 -19.047 1.00 98.19 184 VAL A O 1
ATOM 1381 N N . VAL A 1 185 ? 5.799 5.022 -20.563 1.00 98.56 185 VAL A N 1
ATOM 1382 C CA . VAL A 1 185 ? 6.542 3.783 -20.276 1.00 98.56 185 VAL A CA 1
ATOM 1383 C C . VAL A 1 185 ? 7.942 3.882 -20.863 1.00 98.56 185 VAL A C 1
ATOM 1385 O O . VAL A 1 185 ? 8.906 3.571 -20.172 1.00 98.56 185 VAL A O 1
ATOM 1388 N N . ARG A 1 186 ? 8.061 4.377 -22.101 1.00 98.62 186 ARG A N 1
ATOM 1389 C CA . ARG A 1 186 ? 9.360 4.629 -22.739 1.00 98.62 186 ARG A CA 1
ATOM 1390 C C . ARG A 1 186 ? 10.194 5.633 -21.933 1.00 98.62 186 ARG A C 1
ATOM 1392 O O . ARG A 1 186 ? 11.386 5.416 -21.749 1.00 98.62 186 ARG A O 1
ATOM 1399 N N . TRP A 1 187 ? 9.556 6.657 -21.358 1.00 98.44 187 TRP A N 1
ATOM 1400 C CA . TRP A 1 187 ? 10.182 7.579 -20.409 1.00 98.44 187 TRP A CA 1
ATOM 1401 C C . TRP A 1 187 ? 10.746 6.840 -19.192 1.00 98.44 187 TRP A C 1
ATOM 1403 O O . TRP A 1 187 ? 11.930 6.981 -18.914 1.00 98.44 187 TRP A O 1
ATOM 1413 N N . SER A 1 188 ? 9.951 6.014 -18.502 1.00 98.19 188 SER A N 1
ATOM 1414 C CA . SER A 1 188 ? 10.435 5.230 -17.351 1.00 98.19 188 SER A CA 1
ATOM 1415 C C . SER A 1 188 ? 11.572 4.276 -17.715 1.00 98.19 188 SER A C 1
ATOM 1417 O O . SER A 1 188 ? 12.569 4.210 -17.004 1.00 98.19 188 SER A O 1
ATOM 1419 N N . VAL A 1 189 ? 11.484 3.588 -18.858 1.00 98.19 189 VAL A N 1
ATOM 1420 C CA . VAL A 1 189 ? 12.586 2.749 -19.359 1.00 98.19 189 VAL A CA 1
ATOM 1421 C C . VAL A 1 189 ? 13.883 3.555 -19.452 1.00 98.19 189 VAL A C 1
ATOM 1423 O O . VAL A 1 189 ? 14.922 3.069 -19.015 1.00 98.19 189 VAL A O 1
ATOM 1426 N N . LEU A 1 190 ? 13.808 4.786 -19.958 1.00 97.38 190 LEU A N 1
ATOM 1427 C CA . LEU A 1 190 ? 14.949 5.681 -20.127 1.00 97.38 190 LEU A CA 1
ATOM 1428 C C . LEU A 1 190 ? 15.483 6.256 -18.805 1.00 97.38 190 LEU A C 1
ATOM 1430 O O . LEU A 1 190 ? 16.691 6.266 -18.573 1.00 97.38 190 LEU A O 1
ATOM 1434 N N . VAL A 1 191 ? 14.613 6.802 -17.953 1.00 96.62 191 VAL A N 1
ATOM 1435 C CA . VAL A 1 191 ? 15.058 7.561 -16.770 1.00 96.62 191 VAL A CA 1
ATOM 1436 C C . VAL A 1 191 ? 15.387 6.679 -15.578 1.00 96.62 191 VAL A C 1
ATOM 1438 O O . VAL A 1 191 ? 16.265 7.039 -14.798 1.00 96.62 191 VAL A O 1
ATOM 1441 N N . ASP A 1 192 ? 14.732 5.525 -15.458 1.00 96.56 192 ASP A N 1
ATOM 1442 C CA . ASP A 1 192 ? 14.946 4.608 -14.340 1.00 96.56 192 ASP A CA 1
ATOM 1443 C C . ASP A 1 192 ? 16.076 3.596 -14.618 1.00 96.56 192 ASP A C 1
ATOM 1445 O O . ASP A 1 192 ? 16.519 2.893 -13.709 1.00 96.56 192 ASP A O 1
ATOM 1449 N N . ASN A 1 193 ? 16.571 3.539 -15.862 1.00 96.38 193 ASN A N 1
ATOM 1450 C CA . ASN A 1 193 ? 17.690 2.686 -16.281 1.00 96.38 193 ASN A CA 1
ATOM 1451 C C . ASN A 1 193 ? 18.747 3.495 -17.071 1.00 96.38 193 ASN A C 1
ATOM 1453 O O . ASN A 1 193 ? 19.060 3.151 -18.213 1.00 96.38 193 ASN A O 1
ATOM 1457 N N . PRO A 1 194 ? 19.296 4.587 -16.503 1.00 96.56 194 PRO A N 1
ATOM 1458 C CA . PRO A 1 194 ? 20.180 5.514 -17.219 1.00 96.56 194 PRO A CA 1
ATOM 1459 C C . PRO A 1 194 ? 21.518 4.892 -17.658 1.00 96.56 194 PRO A C 1
ATOM 1461 O O . PRO A 1 194 ? 22.222 5.459 -18.491 1.00 96.56 194 PRO A O 1
ATOM 1464 N N . GLU A 1 195 ? 21.891 3.735 -17.112 1.00 95.50 195 GLU A N 1
ATOM 1465 C CA . GLU A 1 195 ? 23.057 2.954 -17.531 1.00 95.50 195 GLU A CA 1
ATOM 1466 C C . GLU A 1 195 ? 22.852 2.200 -18.856 1.00 95.50 195 GLU A C 1
ATOM 1468 O O . GLU A 1 195 ? 23.828 1.753 -19.457 1.00 95.50 195 GLU A O 1
ATOM 1473 N N . ARG A 1 196 ? 21.603 2.046 -19.315 1.00 96.75 196 ARG A N 1
ATOM 1474 C CA . ARG A 1 196 ? 21.227 1.318 -20.535 1.00 96.75 196 ARG A CA 1
ATOM 1475 C C . ARG A 1 196 ? 21.272 2.229 -21.763 1.00 96.75 196 ARG A C 1
ATOM 1477 O O . ARG A 1 196 ? 20.243 2.659 -22.291 1.00 96.75 196 ARG A O 1
ATOM 1484 N N . LEU A 1 197 ? 22.481 2.542 -22.226 1.00 97.00 197 LEU A N 1
ATOM 1485 C CA . LEU A 1 197 ? 22.697 3.387 -23.404 1.00 97.00 197 LEU A CA 1
ATOM 1486 C C . LEU A 1 197 ? 22.178 2.749 -24.694 1.00 97.00 197 LEU A C 1
ATOM 1488 O O . LEU A 1 197 ? 21.749 3.475 -25.593 1.00 97.00 197 LEU A O 1
ATOM 1492 N N . ASP A 1 198 ? 22.134 1.419 -24.765 1.00 97.31 198 ASP A N 1
ATOM 1493 C CA . ASP A 1 198 ? 21.439 0.677 -25.819 1.00 97.31 198 ASP A CA 1
ATOM 1494 C C . ASP A 1 198 ? 19.967 1.106 -25.950 1.00 97.31 198 ASP A C 1
ATOM 1496 O O . ASP A 1 198 ? 19.474 1.365 -27.054 1.00 97.31 198 ASP A O 1
ATOM 1500 N N . LEU A 1 199 ? 19.278 1.264 -24.815 1.00 97.88 199 LEU A N 1
ATOM 1501 C CA . LEU A 1 199 ? 17.886 1.710 -24.759 1.00 97.88 199 LEU A CA 1
ATOM 1502 C C . LEU A 1 199 ? 17.761 3.206 -25.034 1.00 97.88 199 LEU A C 1
ATOM 1504 O O . LEU A 1 199 ? 16.881 3.611 -25.794 1.00 97.88 199 LEU A O 1
ATOM 1508 N N . ALA A 1 200 ? 18.665 4.029 -24.495 1.00 98.06 200 ALA A N 1
ATOM 1509 C CA . ALA A 1 200 ? 18.690 5.458 -24.800 1.00 98.06 200 ALA A CA 1
ATOM 1510 C C . ALA A 1 200 ? 18.878 5.707 -26.306 1.00 98.06 200 ALA A C 1
ATOM 1512 O O . ALA A 1 200 ? 18.183 6.532 -26.890 1.00 98.06 200 ALA A O 1
ATOM 1513 N N . ARG A 1 201 ? 19.747 4.946 -26.981 1.00 97.88 201 ARG A N 1
ATOM 1514 C CA . ARG A 1 201 ? 19.949 5.035 -28.437 1.00 97.88 201 ARG A CA 1
ATOM 1515 C C . ARG A 1 201 ? 18.681 4.712 -29.212 1.00 97.88 201 ARG A C 1
ATOM 1517 O O . ARG A 1 201 ? 18.355 5.414 -30.162 1.00 97.88 201 ARG A O 1
ATOM 1524 N N . LYS A 1 202 ? 17.949 3.693 -28.771 1.00 96.94 202 LYS A N 1
ATOM 1525 C CA . LYS A 1 202 ? 16.659 3.319 -29.349 1.00 96.94 202 LYS A CA 1
ATOM 1526 C C . LYS A 1 202 ? 15.594 4.409 -29.160 1.00 96.94 202 LYS A C 1
ATOM 1528 O O . LYS A 1 202 ? 14.831 4.680 -30.078 1.00 96.94 202 LYS A O 1
ATOM 1533 N N . ILE A 1 203 ? 15.582 5.070 -28.002 1.00 98.06 203 ILE A N 1
ATOM 1534 C CA . ILE A 1 203 ? 14.621 6.131 -27.648 1.00 98.06 203 ILE A CA 1
ATOM 1535 C C . ILE A 1 203 ? 15.046 7.512 -28.199 1.00 98.06 203 ILE A C 1
ATOM 1537 O O . ILE A 1 203 ? 14.246 8.439 -28.255 1.00 98.06 203 ILE A O 1
ATOM 1541 N N . ALA A 1 204 ? 16.275 7.690 -28.690 1.00 97.81 204 ALA A N 1
ATOM 1542 C CA . ALA A 1 204 ? 16.734 8.970 -29.248 1.00 97.81 204 ALA A CA 1
ATOM 1543 C C . ALA A 1 204 ? 15.947 9.431 -30.495 1.00 97.81 204 ALA A C 1
ATOM 1545 O O . ALA A 1 204 ? 15.946 10.624 -30.819 1.00 97.81 204 ALA A O 1
ATOM 1546 N N . GLU A 1 205 ? 15.278 8.502 -31.178 1.00 95.62 205 GLU A N 1
ATOM 1547 C CA . GLU A 1 205 ? 14.402 8.750 -32.331 1.00 95.62 205 GLU A CA 1
ATOM 1548 C C . GLU A 1 205 ? 12.904 8.653 -31.974 1.00 95.62 205 GLU A C 1
ATOM 1550 O O . GLU A 1 205 ? 12.057 8.560 -32.861 1.00 95.62 205 GLU A O 1
ATOM 1555 N N . ASP A 1 206 ? 12.565 8.668 -30.681 1.00 98.00 206 ASP A N 1
ATOM 1556 C CA . ASP A 1 206 ? 11.187 8.577 -30.193 1.00 98.00 206 ASP A CA 1
ATOM 1557 C C . ASP A 1 206 ? 10.303 9.699 -30.785 1.00 98.00 206 ASP A C 1
ATOM 1559 O O . ASP A 1 206 ? 10.735 10.854 -30.855 1.00 98.00 206 ASP A O 1
ATOM 1563 N N . PRO A 1 207 ? 9.062 9.397 -31.222 1.00 97.38 207 PRO A N 1
ATOM 1564 C CA . PRO A 1 207 ? 8.126 10.418 -31.697 1.00 97.38 207 PRO A CA 1
ATOM 1565 C C . PRO A 1 207 ? 7.727 11.442 -30.622 1.00 97.38 207 PRO A C 1
ATOM 1567 O O . PRO A 1 207 ? 7.261 12.528 -30.962 1.00 97.38 207 PRO A O 1
ATOM 1570 N N . ASP A 1 208 ? 7.866 11.101 -29.340 1.00 98.25 208 ASP A N 1
ATOM 1571 C CA . ASP A 1 208 ? 7.703 12.030 -28.229 1.00 98.25 208 ASP A CA 1
ATOM 1572 C C . ASP A 1 208 ? 8.993 12.845 -28.030 1.00 98.25 208 ASP A C 1
ATOM 1574 O O . ASP A 1 208 ? 10.061 12.311 -27.721 1.00 98.25 208 ASP A O 1
ATOM 1578 N N . GLU A 1 209 ? 8.895 14.164 -28.212 1.00 97.81 209 GLU A N 1
ATOM 1579 C CA . GLU A 1 209 ? 10.047 15.072 -28.180 1.00 97.81 209 GLU A CA 1
ATOM 1580 C C . GLU A 1 209 ? 10.756 15.087 -26.818 1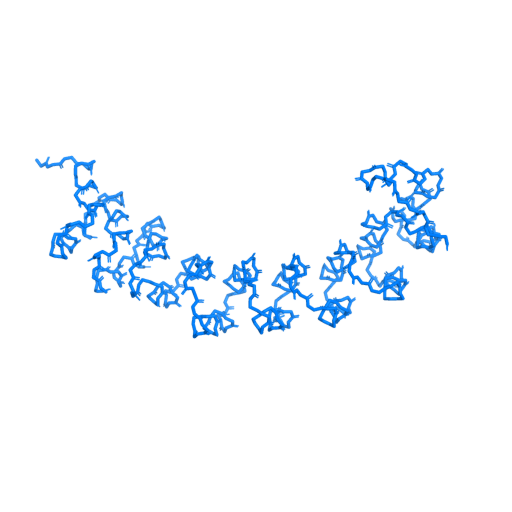.00 97.81 209 GLU A C 1
ATOM 1582 O O . GLU A 1 209 ? 11.981 15.248 -26.762 1.00 97.81 209 GLU A O 1
ATOM 1587 N N . MET A 1 210 ? 10.012 14.894 -25.722 1.00 97.75 210 MET A N 1
ATOM 1588 C CA . MET A 1 210 ? 10.570 14.883 -24.372 1.00 97.75 210 MET A CA 1
ATOM 1589 C C . MET A 1 210 ? 11.452 13.650 -24.176 1.00 97.75 210 MET A C 1
ATOM 1591 O O . MET A 1 210 ? 12.598 13.779 -23.736 1.00 97.75 210 MET A O 1
ATOM 1595 N N . ASN A 1 211 ? 10.960 12.480 -24.590 1.00 98.31 211 ASN A N 1
ATOM 1596 C CA . ASN A 1 211 ? 11.725 11.234 -24.574 1.00 98.31 211 ASN A CA 1
ATOM 1597 C C . ASN A 1 211 ? 12.981 11.332 -25.450 1.00 98.31 211 ASN A C 1
ATOM 1599 O O . ASN A 1 211 ? 14.087 11.066 -24.976 1.00 98.31 211 ASN A O 1
ATOM 1603 N N . ALA A 1 212 ? 12.831 11.766 -26.705 1.00 98.38 212 ALA A N 1
ATOM 1604 C CA . ALA A 1 212 ? 13.941 11.864 -27.652 1.00 98.38 212 ALA A CA 1
ATOM 1605 C C . ALA A 1 212 ? 15.037 12.829 -27.172 1.00 98.38 212 ALA A C 1
ATOM 1607 O O . ALA A 1 212 ? 16.233 12.545 -27.294 1.00 98.38 212 ALA A O 1
ATOM 1608 N N . SER A 1 213 ? 14.644 13.974 -26.609 1.00 98.19 213 SER A N 1
ATOM 1609 C CA . SER A 1 213 ? 15.578 14.976 -26.087 1.00 98.19 213 SER A CA 1
ATOM 1610 C C . SER A 1 213 ? 16.312 14.475 -24.845 1.00 98.19 213 SER A C 1
ATOM 1612 O O . SER A 1 213 ? 17.534 14.612 -24.760 1.00 98.19 213 SER A O 1
ATOM 1614 N N . GLN A 1 214 ? 15.592 13.843 -23.914 1.00 98.06 214 GLN A N 1
ATOM 1615 C CA . GLN A 1 214 ? 16.182 13.244 -22.719 1.00 98.06 214 GLN A CA 1
ATOM 1616 C C . GLN A 1 214 ? 17.168 12.123 -23.081 1.00 98.06 214 GLN A C 1
ATOM 1618 O O . GLN A 1 214 ? 18.260 12.057 -22.518 1.00 98.06 214 GLN A O 1
ATOM 1623 N N . ALA A 1 215 ? 16.836 11.291 -24.069 1.00 98.19 215 ALA A N 1
ATOM 1624 C CA . ALA A 1 215 ? 17.698 10.211 -24.532 1.00 98.19 215 ALA A CA 1
ATOM 1625 C C . ALA A 1 215 ? 18.993 10.735 -25.167 1.00 98.19 215 ALA A C 1
ATOM 1627 O O . ALA A 1 215 ? 20.086 10.281 -24.826 1.00 98.19 215 ALA A O 1
ATOM 1628 N N . LYS A 1 216 ? 18.901 11.757 -26.027 1.00 98.38 216 LYS A N 1
ATOM 1629 C CA . LYS A 1 216 ? 20.078 12.439 -26.594 1.00 98.38 216 LYS A CA 1
ATOM 1630 C C . LYS A 1 216 ? 20.957 13.060 -25.510 1.00 98.38 216 LYS A C 1
ATOM 1632 O O . LYS A 1 216 ? 22.180 12.998 -25.615 1.00 98.38 216 LYS A O 1
ATOM 1637 N N . ALA A 1 217 ? 20.352 13.633 -24.468 1.00 97.50 217 ALA A N 1
ATOM 1638 C CA . ALA A 1 217 ? 21.088 14.181 -23.334 1.00 97.50 217 ALA A CA 1
ATOM 1639 C C . ALA A 1 217 ? 21.842 13.085 -22.562 1.00 97.50 217 ALA A C 1
ATOM 1641 O O . ALA A 1 217 ? 23.037 13.250 -22.306 1.00 97.50 217 ALA A O 1
ATOM 1642 N N . GLN A 1 218 ? 21.187 11.954 -22.265 1.00 96.50 218 GLN A N 1
ATOM 1643 C CA . GLN A 1 218 ? 21.828 10.801 -21.624 1.00 96.50 218 GLN A CA 1
ATOM 1644 C C . GLN A 1 218 ? 22.990 10.254 -22.456 1.00 96.50 218 GLN A C 1
ATOM 1646 O O . GLN A 1 218 ? 24.071 10.056 -21.917 1.00 96.50 218 GLN A O 1
ATOM 1651 N N . LEU A 1 219 ? 22.826 10.096 -23.771 1.00 97.38 219 LEU A N 1
ATOM 1652 C CA . LEU A 1 219 ? 23.899 9.624 -24.657 1.00 97.38 219 LEU A CA 1
ATOM 1653 C C . LEU A 1 219 ? 25.083 10.597 -24.733 1.00 97.38 219 LEU A C 1
ATOM 1655 O O . LEU A 1 219 ? 26.232 10.169 -24.817 1.00 97.38 219 LEU A O 1
ATOM 1659 N N . ALA A 1 220 ? 24.818 11.906 -24.714 1.00 97.44 220 ALA A N 1
ATOM 1660 C CA . ALA A 1 220 ? 25.863 12.924 -24.775 1.00 97.44 220 ALA A CA 1
ATOM 1661 C C . ALA A 1 220 ? 26.662 13.026 -23.468 1.00 97.44 220 ALA A C 1
ATOM 1663 O O . ALA A 1 220 ? 27.851 13.350 -23.500 1.00 97.44 220 ALA A O 1
ATOM 1664 N N . ARG A 1 221 ? 26.012 12.790 -22.320 1.00 95.19 221 ARG A N 1
ATOM 1665 C CA . ARG A 1 221 ? 26.631 12.879 -20.990 1.00 95.19 221 ARG A CA 1
ATOM 1666 C C . ARG A 1 221 ? 26.163 11.755 -20.051 1.00 95.19 221 ARG A C 1
ATOM 1668 O O . ARG A 1 221 ? 25.548 12.049 -19.029 1.00 95.19 221 ARG A O 1
ATOM 1675 N N . PRO A 1 222 ? 26.491 10.476 -20.318 1.00 93.31 222 PRO A N 1
ATOM 1676 C CA . PRO A 1 222 ? 25.952 9.343 -19.552 1.00 93.31 222 PRO A CA 1
ATOM 1677 C C . PRO A 1 222 ? 26.192 9.443 -18.046 1.00 93.31 222 PRO A C 1
ATOM 1679 O O . PRO A 1 222 ? 25.312 9.180 -17.231 1.00 93.31 222 PRO A O 1
ATOM 1682 N N . ARG A 1 223 ? 27.392 9.895 -17.667 1.00 92.94 223 ARG A N 1
ATOM 1683 C CA . ARG A 1 223 ? 27.813 9.979 -16.266 1.00 92.94 223 ARG A CA 1
ATOM 1684 C C . ARG A 1 223 ? 27.045 11.032 -15.461 1.00 92.94 223 ARG A C 1
ATOM 1686 O O . ARG A 1 223 ? 26.934 10.856 -14.252 1.00 92.94 223 ARG A O 1
ATOM 1693 N N . ASP A 1 224 ? 26.455 12.044 -16.104 1.00 94.12 224 ASP A N 1
ATOM 1694 C CA . ASP A 1 224 ? 25.588 13.022 -15.426 1.00 94.12 224 ASP A CA 1
ATOM 1695 C C . ASP A 1 224 ? 24.310 12.347 -14.892 1.00 94.12 224 ASP A C 1
ATOM 1697 O O . ASP A 1 224 ? 23.759 12.774 -13.878 1.00 94.12 224 ASP A O 1
ATOM 1701 N N . PHE A 1 225 ? 23.864 11.264 -15.539 1.00 92.50 225 PHE A N 1
ATOM 1702 C CA . PHE A 1 225 ? 22.629 10.550 -15.206 1.00 92.50 225 PHE A CA 1
ATOM 1703 C C . PHE A 1 225 ? 22.856 9.263 -14.413 1.00 92.50 225 PHE A C 1
ATOM 1705 O O . PHE A 1 225 ? 21.907 8.754 -13.832 1.00 92.50 225 PHE A O 1
ATOM 1712 N N . THR A 1 226 ? 24.082 8.738 -14.336 1.00 92.62 226 THR A N 1
ATOM 1713 C CA . THR A 1 226 ? 24.386 7.526 -13.550 1.00 92.62 226 THR A CA 1
ATOM 1714 C C . THR A 1 226 ? 25.121 7.808 -12.241 1.00 92.62 226 THR A C 1
ATOM 1716 O O . THR A 1 226 ? 25.364 6.878 -11.481 1.00 92.62 226 THR A O 1
ATOM 1719 N N . ALA A 1 227 ? 25.505 9.056 -11.947 1.00 88.50 227 ALA A N 1
ATOM 1720 C CA . ALA A 1 227 ? 26.358 9.381 -10.796 1.00 88.50 227 ALA A CA 1
ATOM 1721 C C . ALA A 1 227 ? 25.811 8.873 -9.446 1.00 88.50 227 ALA A C 1
ATOM 1723 O O . ALA A 1 227 ? 26.575 8.415 -8.598 1.00 88.50 227 ALA A O 1
ATOM 1724 N N . PHE A 1 228 ? 24.490 8.906 -9.252 1.00 87.88 228 PHE A N 1
ATOM 1725 C CA . PHE A 1 228 ? 23.842 8.440 -8.021 1.00 87.88 228 PHE A CA 1
ATOM 1726 C C . PHE A 1 228 ? 23.840 6.909 -7.861 1.00 87.88 228 PHE A C 1
ATOM 1728 O O . PHE A 1 228 ? 23.593 6.416 -6.763 1.00 87.88 228 PHE A O 1
ATOM 1735 N N . LEU A 1 229 ? 24.117 6.163 -8.936 1.00 85.56 229 LEU A N 1
ATOM 1736 C CA . LEU A 1 229 ? 24.240 4.703 -8.921 1.00 85.56 229 LEU A CA 1
ATOM 1737 C C . LEU A 1 229 ? 25.648 4.236 -8.512 1.00 85.56 229 LEU A C 1
ATOM 1739 O O . LEU A 1 229 ? 25.855 3.042 -8.313 1.00 85.56 229 LEU A O 1
ATOM 1743 N N . GLY A 1 230 ? 26.605 5.159 -8.367 1.00 88.62 230 GLY A N 1
ATOM 1744 C CA . GLY A 1 230 ? 28.001 4.843 -8.072 1.00 88.62 230 GLY A CA 1
ATOM 1745 C C . GLY A 1 230 ? 28.777 4.355 -9.300 1.00 88.62 230 GLY A C 1
ATOM 1746 O O . GLY A 1 230 ? 28.490 4.740 -10.436 1.00 88.62 230 GLY A O 1
ATOM 1747 N N . GLU A 1 231 ? 29.800 3.528 -9.073 1.00 87.00 231 GLU A N 1
ATOM 1748 C CA . GLU A 1 231 ? 30.580 2.911 -10.150 1.00 87.00 231 GLU A CA 1
ATOM 1749 C C . GLU A 1 231 ? 29.792 1.747 -10.765 1.00 87.00 231 GLU A C 1
ATOM 1751 O O . GLU A 1 231 ? 29.793 0.630 -10.253 1.00 87.00 231 GLU A O 1
ATOM 1756 N N . ILE A 1 232 ? 29.092 2.040 -11.861 1.00 89.50 232 ILE A N 1
ATOM 1757 C CA . ILE A 1 232 ? 28.373 1.062 -12.682 1.00 89.50 232 ILE A CA 1
ATOM 1758 C C . ILE A 1 232 ? 28.892 1.088 -14.124 1.00 89.50 232 ILE A C 1
ATOM 1760 O O . ILE A 1 232 ? 29.288 2.146 -14.645 1.00 89.50 232 ILE A O 1
ATOM 1764 N N . ASP A 1 233 ? 28.879 -0.082 -14.761 1.00 91.31 233 ASP A N 1
ATOM 1765 C CA . ASP A 1 233 ? 29.148 -0.231 -16.186 1.00 91.31 233 ASP A CA 1
ATOM 1766 C C . ASP A 1 233 ? 27.984 0.320 -17.012 1.00 91.31 233 ASP A C 1
ATOM 1768 O O . ASP A 1 233 ? 26.812 0.128 -16.687 1.00 91.31 233 ASP A O 1
ATOM 1772 N N . LEU A 1 234 ? 28.329 1.021 -18.090 1.00 92.25 234 LEU A N 1
ATOM 1773 C CA . LEU A 1 234 ? 27.361 1.474 -19.081 1.00 92.25 234 LEU A CA 1
ATOM 1774 C C . LEU A 1 234 ? 27.155 0.341 -20.088 1.00 92.25 234 LEU A C 1
ATOM 1776 O O . LEU A 1 234 ? 28.124 -0.272 -20.535 1.00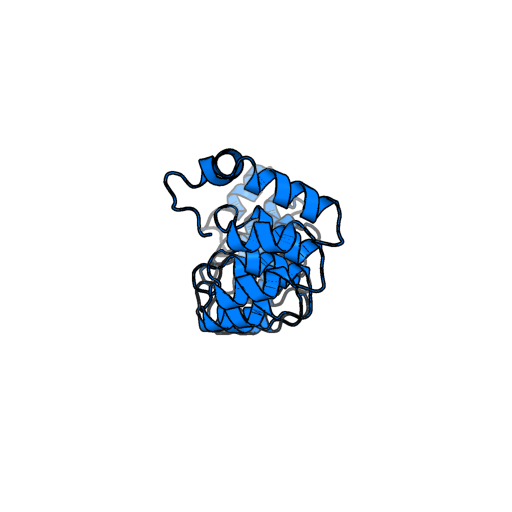 92.25 234 LEU A O 1
ATOM 1780 N N . ILE A 1 235 ? 25.900 0.057 -20.414 1.00 91.06 235 ILE A N 1
ATOM 1781 C CA . ILE A 1 235 ? 25.506 -1.026 -21.315 1.00 91.06 235 ILE A CA 1
ATOM 1782 C C . ILE A 1 235 ? 25.167 -0.404 -22.668 1.00 91.06 235 ILE A C 1
ATOM 1784 O O . ILE A 1 235 ? 24.249 0.411 -22.760 1.00 91.06 235 ILE A O 1
ATOM 1788 N N . ASP A 1 236 ? 25.938 -0.767 -23.691 1.00 86.94 236 ASP A N 1
ATOM 1789 C CA . ASP A 1 236 ? 25.870 -0.212 -25.051 1.00 86.94 236 ASP A CA 1
ATOM 1790 C C . ASP A 1 236 ? 25.035 -1.025 -26.038 1.00 86.94 236 ASP A C 1
ATOM 1792 O O . ASP A 1 236 ? 25.003 -2.273 -25.937 1.00 86.94 236 ASP A O 1
#

Foldseek 3Di:
DDDPVVLLVLLQDLPRALVSLQVQCPPPDVSNVLSSLQHLNHDPVSLLVQCPDPDPSSVLSLLNHPHPCSLVSQCVRPDLVSLLSSLQDPPQDPVSLVSQLPDPDVSSLLSNLQHDPPQVSLLSQLVRPDLSSVLSSLLPPNHDQVSLLVQCVDPDLSSVLSSLLSPSHDPVSLLVQCVPPDPSSVQSSCQSCLLALVSLVSQLPPPDPVSVVSSVVCNVPVCVRCVVVPDDHRHD

Secondary structure (DSSP, 8-state):
---HHHHHHHHH-TT--HHHHHHHTT-S-HHHHHHHHH-TT--HHHHHHHTT-SSHHHHHHHHH--STTHHHHHTT-S-HHHHHHHHT-TT--HHHHHHHHT-S-HHHHHHHHHH---HHHHHHHTT-SSHHHHHHHHT-TT--HHHHHHHTT-SSHHHHHHHHHTS-S-HHHHHHHTT-SSHHHHHHHHHS-TTBHHHHHHHTT-SSHHHHHHHHHHHH-HHHHHGGG-S-PPB-